Protein AF-A0A949BFZ9-F1 (afdb_monomer)

pLDDT: mean 78.73, std 25.92, range [28.39, 98.88]

Mean predicted aligned error: 14.18 Å

Sequence (313 aa):
MKNWLLVFIFFSVCIFFIRVAIAEEEGEYFITTSNYANRQLHYYYYIPNSVNSSIANKYDILAMVPGLSGSGRSFVDDQVRQFAQEHQLVIIAPSFIFDSENFEGKKSYQYPSVWSGQAFLNILRDFEQKSGLQLDRMYLCGHSAGAQFVLRFALWKPEKCIACAAHASGGRVRLESYNKVKFFITIGNQDIESRKKIAQTFFSEAEAKNIKVVYKEYNTGHGLLPEQLTDSLDFFSEYMASGNNNNNDISVRPLPIPRGEHVIVHLKNGRQTRAILKEITEKRIVLSVPLGNTWGTLSFSRDKVKSIEKVGQ

Solvent-accessible surface area (backbone atoms only — not comparable to full-atom values): 18197 Å² total; per-residue (Å²): 132,89,80,91,84,81,86,79,74,82,77,76,77,76,77,74,77,74,75,74,74,60,66,65,46,71,53,73,52,66,47,81,46,90,49,84,67,29,38,68,35,37,30,23,41,37,40,30,50,65,52,60,83,91,48,102,57,67,31,39,31,40,34,40,29,30,34,77,54,28,52,12,58,79,66,55,49,70,68,56,52,50,50,24,37,77,67,42,23,36,37,45,11,47,30,56,43,68,33,72,90,36,41,91,77,57,60,20,53,49,32,18,90,72,49,43,40,58,49,50,55,47,49,54,52,52,47,28,71,73,71,69,48,46,74,64,39,27,37,32,39,15,31,24,41,15,9,26,20,46,55,45,36,42,71,74,42,39,91,45,32,56,33,38,31,29,33,43,36,69,54,82,69,83,73,89,65,75,52,91,38,34,37,39,40,36,35,25,74,65,31,60,69,70,41,48,51,35,54,52,50,41,52,54,50,31,55,79,49,75,27,56,66,49,79,51,75,41,99,35,38,81,68,86,51,71,65,62,53,49,53,44,52,55,59,48,55,70,57,60,74,77,73,66,93,74,80,97,71,90,77,87,73,87,74,87,75,70,92,86,74,86,75,83,82,87,86,82,66,84,75,61,52,60,63,53,49,50,53,36,56,75,67,69,59,81,40,69,44,81,56,83,98,43,55,27,49,48,61,73,52,100,86,51,85,77,60,77,52,78,60,76,135

Structure (mmCIF, N/CA/C/O backbone):
data_AF-A0A949BFZ9-F1
#
_entry.id   AF-A0A949BFZ9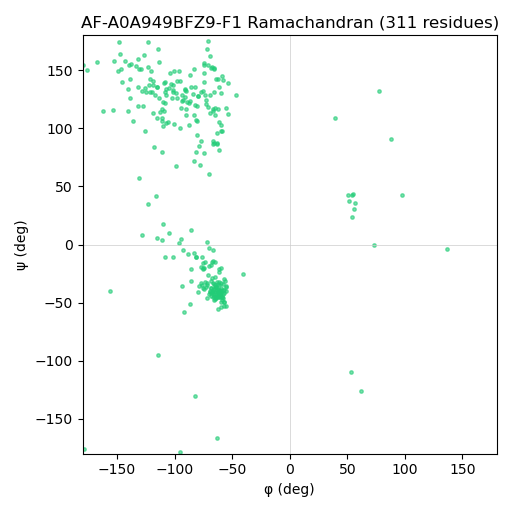-F1
#
loop_
_atom_site.group_PDB
_atom_site.id
_atom_site.type_symbol
_atom_site.label_atom_id
_atom_site.label_alt_id
_atom_site.label_comp_id
_atom_site.label_asym_id
_atom_site.label_entity_id
_atom_site.label_seq_id
_atom_site.pdbx_PDB_ins_code
_atom_site.Cartn_x
_atom_site.Cartn_y
_atom_site.Cartn_z
_atom_site.occupancy
_atom_site.B_iso_or_equiv
_atom_site.auth_seq_id
_atom_site.auth_comp_id
_atom_site.au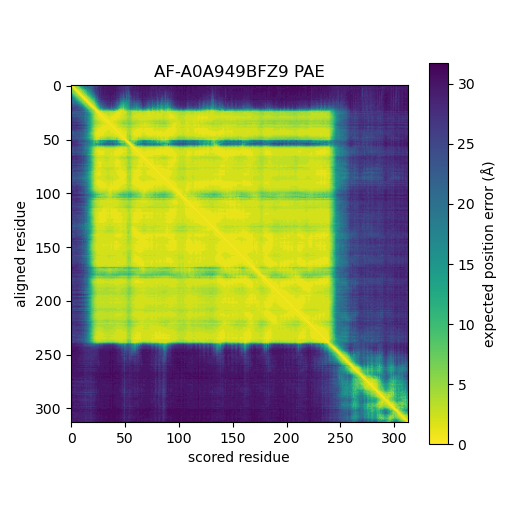th_asym_id
_atom_site.auth_atom_id
_atom_site.pdbx_PDB_model_num
ATOM 1 N N . MET A 1 1 ? -49.511 -1.634 64.292 1.00 41.34 1 MET A N 1
ATOM 2 C CA . MET A 1 1 ? -49.025 -2.841 63.587 1.00 41.34 1 MET A CA 1
ATOM 3 C C . MET A 1 1 ? -49.443 -2.756 62.125 1.00 41.34 1 MET A C 1
ATOM 5 O O . MET A 1 1 ? -50.634 -2.646 61.896 1.00 41.34 1 MET A O 1
ATOM 9 N N . LYS A 1 2 ? -48.459 -2.74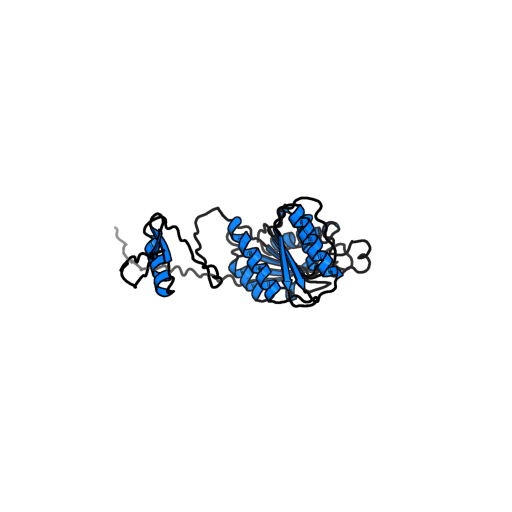8 61.207 1.00 45.69 2 LYS A N 1
ATOM 10 C CA . LYS A 1 2 ? -48.459 -3.342 59.848 1.00 45.69 2 LYS A CA 1
ATOM 11 C C . LYS A 1 2 ? -49.779 -3.222 59.045 1.00 45.69 2 LYS A C 1
ATOM 13 O O . LYS A 1 2 ? -50.737 -3.910 59.345 1.00 45.69 2 LYS A O 1
ATOM 18 N N . ASN A 1 3 ? -49.886 -2.411 57.993 1.00 46.31 3 ASN A N 1
ATOM 19 C CA . ASN A 1 3 ? -49.195 -2.653 56.726 1.00 46.31 3 ASN A CA 1
ATOM 20 C C . ASN A 1 3 ? -49.134 -1.385 55.861 1.00 46.31 3 ASN A C 1
ATOM 22 O O . ASN A 1 3 ? -50.143 -0.903 55.356 1.00 46.31 3 ASN A O 1
ATOM 26 N N . TRP A 1 4 ? -47.912 -0.907 55.653 1.00 46.06 4 TRP A N 1
ATOM 27 C CA . TRP A 1 4 ? -47.509 -0.222 54.434 1.00 46.06 4 TRP A CA 1
ATOM 28 C C . TRP A 1 4 ? -47.390 -1.270 53.329 1.00 46.06 4 TRP A C 1
ATOM 30 O O . TRP A 1 4 ? -46.621 -2.207 53.518 1.00 46.06 4 TRP A O 1
ATOM 40 N N . LEU A 1 5 ? -48.087 -1.117 52.203 1.00 43.75 5 LEU A N 1
ATOM 41 C CA . LEU A 1 5 ? -47.593 -1.523 50.881 1.00 43.75 5 LEU A CA 1
ATOM 42 C C . LEU A 1 5 ? -48.601 -1.128 49.794 1.00 43.75 5 LEU A C 1
ATOM 44 O O . LEU A 1 5 ? -49.800 -1.177 50.033 1.00 43.75 5 LEU A O 1
ATOM 48 N N . LEU A 1 6 ? -48.082 -0.863 48.592 1.00 41.09 6 LEU A N 1
ATOM 49 C CA . LEU A 1 6 ? -48.789 -0.647 47.316 1.00 41.09 6 LEU A CA 1
ATOM 50 C C . LEU A 1 6 ? -49.023 0.815 46.907 1.00 41.09 6 LEU A C 1
ATOM 52 O O . LEU A 1 6 ? -50.031 1.165 46.306 1.00 41.09 6 LEU A O 1
ATOM 56 N N . VAL A 1 7 ? -47.994 1.643 47.093 1.00 42.78 7 VAL A N 1
ATOM 57 C CA . VAL A 1 7 ? -47.643 2.665 46.096 1.00 42.78 7 VAL A CA 1
ATOM 58 C C . VAL A 1 7 ? -46.876 1.943 44.978 1.00 42.78 7 VAL A C 1
ATOM 60 O O . VAL A 1 7 ? -45.654 1.844 45.016 1.00 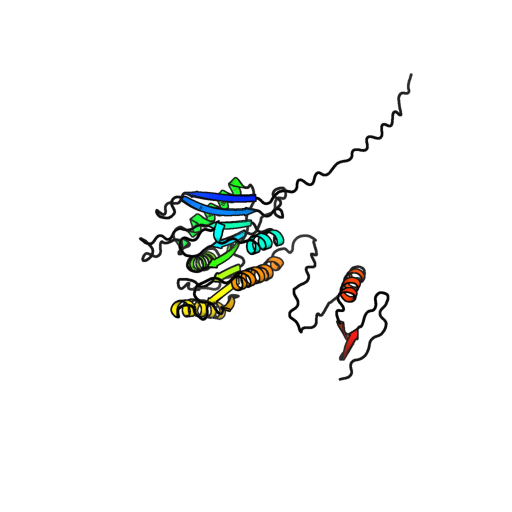42.78 7 VAL A O 1
ATOM 63 N N . PHE A 1 8 ? -47.588 1.353 44.012 1.00 41.62 8 PHE A N 1
ATOM 64 C CA . PHE A 1 8 ? -46.975 0.889 42.759 1.00 41.62 8 PHE A CA 1
ATOM 65 C C . PHE A 1 8 ? -46.837 2.094 41.827 1.00 41.62 8 PHE A C 1
ATOM 67 O O . PHE A 1 8 ? -47.645 2.323 40.931 1.00 41.62 8 PHE A O 1
ATOM 74 N N . ILE A 1 9 ? -45.801 2.898 42.071 1.00 46.91 9 ILE A N 1
ATOM 75 C CA . ILE A 1 9 ? -45.273 3.795 41.047 1.00 46.91 9 ILE A CA 1
ATOM 76 C C . ILE A 1 9 ? -44.718 2.887 39.951 1.00 46.91 9 ILE A C 1
ATOM 78 O O . ILE A 1 9 ? -43.737 2.172 40.154 1.00 46.91 9 ILE A O 1
ATOM 82 N N . PHE A 1 10 ? -45.381 2.902 38.799 1.00 42.41 10 PHE A N 1
ATOM 83 C CA . PHE A 1 10 ? -44.876 2.385 37.534 1.00 42.41 10 PHE A CA 1
ATOM 84 C C . PHE A 1 10 ? -43.609 3.176 37.164 1.00 42.41 10 PHE A C 1
ATOM 86 O O . PHE A 1 10 ? -43.643 4.125 36.385 1.00 42.41 10 PHE A O 1
ATOM 93 N N . PHE A 1 11 ? -42.467 2.811 37.749 1.00 41.91 11 PHE A N 1
ATOM 94 C CA . PHE A 1 11 ? -41.159 3.207 37.240 1.00 41.91 11 PHE A CA 1
ATOM 95 C C . PHE A 1 11 ? -40.906 2.365 35.988 1.00 41.91 11 PHE A C 1
ATOM 97 O O . PHE A 1 11 ? -40.230 1.339 36.012 1.00 41.91 11 PHE A O 1
ATOM 104 N N . SER A 1 12 ? -41.525 2.776 34.881 1.00 44.59 12 SER A N 1
ATOM 105 C CA . SER A 1 12 ? -41.113 2.340 33.554 1.00 44.59 12 SER A CA 1
ATOM 106 C C . SER A 1 12 ? -39.734 2.943 33.322 1.00 44.59 12 SER A C 1
ATOM 108 O O . SER A 1 12 ? -39.603 4.076 32.863 1.00 44.59 12 SER A O 1
ATOM 110 N N . VAL A 1 13 ? -38.696 2.212 33.727 1.00 43.72 13 VAL A N 1
ATOM 111 C CA . VAL A 1 13 ? -37.315 2.515 33.366 1.00 43.72 13 VAL A CA 1
ATOM 112 C C . VAL A 1 13 ? -37.219 2.298 31.859 1.00 43.72 13 VAL A C 1
ATOM 114 O O . VAL A 1 13 ? -36.898 1.214 31.378 1.00 43.72 13 VAL A O 1
ATOM 117 N N . CYS A 1 14 ? -37.554 3.337 31.099 1.00 41.31 14 CYS A N 1
ATOM 118 C CA . CYS A 1 14 ? -37.147 3.472 29.714 1.00 41.31 14 CYS A CA 1
ATOM 119 C C . CYS A 1 14 ? -35.621 3.570 29.723 1.00 41.31 14 CYS A C 1
ATOM 121 O O . CYS A 1 14 ? -35.061 4.663 29.791 1.00 41.31 14 CYS A O 1
ATOM 123 N N . ILE A 1 15 ? -34.941 2.421 29.699 1.00 52.53 15 ILE A N 1
ATOM 124 C CA . ILE A 1 15 ? -33.532 2.349 29.326 1.00 52.53 15 ILE A CA 1
ATOM 125 C C . ILE A 1 15 ? -33.496 2.744 27.851 1.00 52.53 15 ILE A C 1
ATOM 127 O O . ILE A 1 15 ? -33.613 1.911 26.953 1.00 52.53 15 ILE A O 1
ATOM 131 N N . PHE A 1 16 ? -33.404 4.048 27.599 1.00 43.56 16 PHE A N 1
ATOM 132 C CA . PHE A 1 16 ? -32.909 4.558 26.337 1.00 43.56 16 PHE A CA 1
ATOM 133 C C . PHE A 1 16 ? -31.496 3.996 26.200 1.00 43.56 16 PHE A C 1
ATOM 135 O O . PHE A 1 16 ? -30.548 4.515 26.786 1.00 43.56 16 PHE A O 1
ATOM 142 N N . PHE A 1 17 ? -31.350 2.904 25.450 1.00 42.66 17 PHE A N 1
ATOM 143 C CA . PHE A 1 17 ? -30.071 2.568 24.849 1.00 42.66 17 PHE A CA 1
ATOM 144 C C . PHE A 1 17 ? -29.760 3.704 23.882 1.00 42.66 17 PHE A C 1
ATOM 146 O O . PHE A 1 17 ? -30.134 3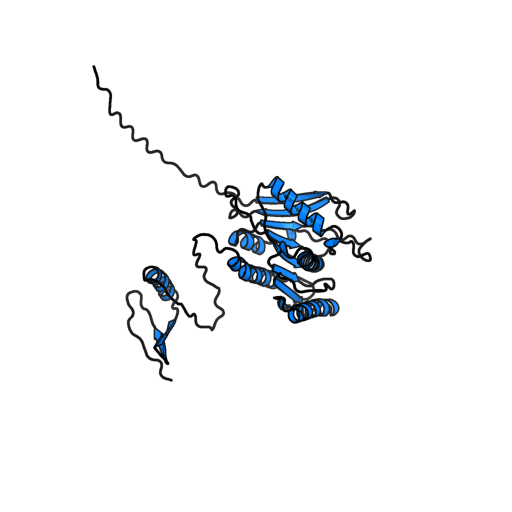.666 22.710 1.00 42.66 17 PHE A O 1
ATOM 153 N N . ILE A 1 18 ? -29.123 4.754 24.397 1.00 41.34 18 ILE A N 1
ATOM 154 C CA . ILE A 1 18 ? -28.417 5.721 23.576 1.00 41.34 18 ILE A CA 1
ATOM 155 C C . ILE A 1 18 ? -27.361 4.884 22.863 1.00 41.34 18 ILE A C 1
ATOM 157 O O . ILE A 1 18 ? -26.329 4.537 23.434 1.00 41.34 18 ILE A O 1
ATOM 161 N N . ARG A 1 19 ? -27.650 4.487 21.620 1.00 42.16 19 ARG A N 1
ATOM 162 C CA . ARG A 1 19 ? -26.595 4.114 20.692 1.00 42.16 19 ARG A CA 1
ATOM 163 C C . ARG A 1 19 ? -25.794 5.389 20.508 1.00 42.16 19 ARG A C 1
ATOM 165 O O . ARG A 1 19 ? -26.202 6.265 19.752 1.00 42.16 19 ARG A O 1
ATOM 172 N N . VAL A 1 20 ? -24.710 5.526 21.264 1.00 49.25 20 VAL A N 1
ATOM 173 C CA . VAL A 1 20 ? -23.669 6.484 20.923 1.00 49.25 20 VAL A CA 1
ATOM 174 C C . VAL A 1 20 ? -23.202 6.032 19.549 1.00 49.25 20 VAL A C 1
ATOM 176 O O . VAL A 1 20 ? -22.570 4.986 19.416 1.00 49.25 20 VAL A O 1
ATOM 179 N N . ALA A 1 21 ? -23.644 6.742 18.514 1.00 50.19 21 ALA A N 1
ATOM 180 C CA . ALA A 1 21 ? -23.055 6.604 17.202 1.00 50.19 21 ALA A CA 1
ATOM 181 C C . ALA A 1 21 ? -21.595 7.016 17.386 1.00 50.19 21 ALA A C 1
ATOM 183 O O . ALA A 1 21 ? -21.310 8.188 17.626 1.00 50.19 21 ALA A O 1
ATOM 184 N N . ILE A 1 22 ? -20.695 6.035 17.398 1.00 61.62 22 ILE A N 1
ATOM 185 C CA . ILE A 1 22 ? -19.266 6.312 17.323 1.00 61.62 22 ILE A CA 1
ATOM 186 C C . ILE A 1 22 ? -19.097 6.986 15.963 1.00 61.62 22 ILE A C 1
ATOM 188 O O . ILE A 1 22 ? -19.495 6.419 14.949 1.00 61.62 22 ILE A O 1
ATOM 192 N N . ALA A 1 23 ? -18.669 8.244 15.944 1.00 72.56 23 ALA A N 1
ATOM 193 C CA . ALA A 1 23 ? -18.380 8.922 14.689 1.00 72.56 23 ALA A CA 1
ATOM 194 C C . ALA A 1 23 ? -17.152 8.264 14.047 1.00 72.56 23 ALA A C 1
ATOM 196 O O . ALA A 1 23 ? -16.319 7.692 14.749 1.00 72.56 23 ALA A O 1
ATOM 197 N N . GLU A 1 24 ? -17.047 8.333 12.721 1.00 85.25 24 GLU A N 1
ATOM 198 C CA . GLU A 1 24 ? -15.768 8.041 12.074 1.00 85.25 24 GLU A CA 1
ATOM 199 C C . GLU A 1 24 ? -14.692 8.986 12.628 1.00 85.25 24 GLU A C 1
ATOM 201 O O . GLU A 1 24 ? -14.969 10.156 12.910 1.00 85.25 24 GLU A O 1
ATOM 206 N N . GLU A 1 25 ? -13.480 8.472 12.818 1.00 93.12 25 GLU A N 1
ATOM 207 C CA . GLU A 1 25 ? -12.345 9.258 13.292 1.00 93.12 25 GLU A CA 1
ATOM 208 C C . GLU A 1 25 ? -11.271 9.279 12.211 1.00 93.12 25 GLU A C 1
ATOM 210 O O . GLU A 1 25 ? -10.857 8.237 11.708 1.00 93.12 25 GLU A O 1
ATOM 215 N N . GLU A 1 26 ? -10.789 10.462 11.854 1.00 96.06 26 GLU A N 1
ATOM 216 C CA . GLU A 1 26 ? -9.673 10.605 10.930 1.00 96.06 26 GLU A CA 1
ATOM 217 C C . GLU A 1 26 ? -8.731 11.708 11.383 1.00 96.06 26 GLU A C 1
ATOM 219 O O . GLU A 1 26 ? -9.129 12.656 12.064 1.00 96.06 26 GLU A O 1
ATOM 224 N N . GLY A 1 27 ? -7.473 11.602 10.978 1.00 97.00 27 GLY A N 1
ATOM 225 C CA . GLY A 1 27 ? -6.484 12.598 11.337 1.00 97.00 27 GLY A CA 1
ATOM 226 C C . GLY A 1 27 ? -5.120 12.313 10.748 1.00 97.00 27 GLY A C 1
ATOM 227 O O . GLY A 1 27 ? -4.914 11.372 9.981 1.00 97.00 27 GLY A O 1
ATOM 228 N N . GLU A 1 28 ? -4.171 13.157 11.125 1.00 97.81 28 GLU A N 1
ATOM 229 C CA . GLU A 1 28 ? -2.771 12.991 10.774 1.00 97.81 28 GLU A CA 1
ATOM 230 C C . GLU A 1 28 ? -1.917 13.013 12.032 1.00 97.81 28 GLU A C 1
ATOM 232 O O . GLU A 1 28 ? -2.053 13.876 12.901 1.00 97.81 28 GLU A O 1
ATOM 237 N N . TYR A 1 29 ? -0.989 12.071 12.095 1.00 98.00 29 TYR A N 1
ATOM 238 C CA . TYR A 1 29 ? 0.061 12.028 13.095 1.00 98.00 29 TYR A CA 1
ATOM 239 C C . TYR A 1 29 ? 1.418 12.009 12.401 1.00 98.00 29 TYR A C 1
ATOM 241 O O . TYR A 1 29 ? 1.531 11.922 11.179 1.00 98.00 29 TYR A O 1
ATOM 249 N N . PHE A 1 30 ? 2.476 12.087 13.197 1.00 98.38 30 PHE A N 1
ATOM 250 C CA . PHE A 1 30 ? 3.822 11.811 12.730 1.00 98.38 30 PHE A CA 1
ATOM 251 C C . PHE A 1 30 ? 4.574 10.982 13.765 1.00 98.38 30 PHE A C 1
ATOM 253 O O . PHE A 1 30 ? 4.286 11.044 14.964 1.00 98.38 30 PHE A O 1
ATOM 260 N N . ILE A 1 31 ? 5.569 10.241 13.288 1.00 98.38 31 ILE A N 1
ATOM 261 C CA . ILE A 1 31 ? 6.620 9.666 14.126 1.00 98.38 31 ILE A CA 1
ATOM 262 C C . ILE A 1 31 ? 7.962 10.308 13.788 1.00 98.38 31 ILE A C 1
ATOM 264 O O . ILE A 1 31 ? 8.174 10.797 12.675 1.00 98.38 31 ILE A O 1
ATOM 268 N N . THR A 1 32 ? 8.896 10.254 14.731 1.00 98.12 32 THR A N 1
ATOM 269 C CA . THR A 1 32 ? 10.273 10.675 14.474 1.00 98.12 32 THR A CA 1
ATOM 270 C C . THR A 1 32 ? 11.084 9.525 13.878 1.00 98.12 32 THR A C 1
ATOM 272 O O . THR A 1 32 ? 11.029 8.400 14.380 1.00 98.12 32 THR A O 1
ATOM 275 N N . THR A 1 33 ? 11.873 9.793 12.835 1.00 97.12 33 THR A N 1
ATOM 276 C CA . THR A 1 33 ? 12.820 8.816 12.265 1.00 97.12 33 THR A CA 1
ATOM 277 C C . THR A 1 33 ? 14.235 9.387 12.170 1.00 97.12 33 THR A C 1
ATOM 279 O O . THR A 1 33 ? 14.446 10.597 12.243 1.00 97.12 33 THR A O 1
ATOM 282 N N . SER A 1 34 ? 15.226 8.509 12.008 1.00 92.62 34 SER A N 1
ATOM 283 C CA . SER A 1 34 ? 16.623 8.903 11.797 1.00 92.62 34 SER A CA 1
ATOM 284 C C . SER A 1 34 ? 16.943 9.279 10.345 1.00 92.62 34 SER A C 1
ATOM 286 O O . SER A 1 34 ? 18.023 9.810 10.085 1.00 92.62 34 SER A O 1
ATOM 288 N N . ASN A 1 35 ? 16.043 9.018 9.390 1.00 94.00 35 ASN A N 1
ATOM 289 C CA . ASN A 1 35 ? 16.255 9.399 7.996 1.00 94.00 35 ASN A CA 1
ATOM 290 C C . ASN A 1 35 ? 16.075 10.917 7.845 1.00 94.00 35 ASN A C 1
ATOM 292 O O . ASN A 1 35 ? 15.065 11.468 8.276 1.00 94.00 35 ASN A O 1
ATOM 296 N N . TYR A 1 36 ? 17.044 11.602 7.233 1.00 93.06 36 TYR A N 1
ATOM 297 C CA . TYR A 1 36 ? 17.054 13.067 7.197 1.00 93.06 36 TYR A CA 1
ATOM 298 C C . TYR A 1 36 ? 15.858 13.661 6.433 1.00 93.06 36 TYR A C 1
ATOM 300 O O . TYR A 1 36 ? 15.319 14.676 6.867 1.00 93.06 36 TYR A O 1
ATOM 308 N N . ALA A 1 37 ? 15.420 13.012 5.348 1.00 94.44 37 ALA A N 1
ATOM 309 C CA . ALA A 1 37 ? 14.276 13.451 4.553 1.00 94.44 37 ALA A CA 1
ATOM 310 C C . ALA A 1 37 ? 12.937 13.160 5.253 1.00 94.44 37 ALA A C 1
ATOM 312 O O . ALA A 1 37 ? 11.934 13.798 4.960 1.00 94.44 37 ALA A O 1
ATOM 313 N N . ASN A 1 38 ? 12.924 12.216 6.201 1.00 96.94 38 ASN A N 1
ATOM 314 C CA . ASN A 1 38 ? 11.730 11.742 6.901 1.00 96.94 38 ASN A CA 1
ATOM 315 C C . ASN A 1 38 ? 11.864 11.891 8.424 1.00 96.94 38 ASN A C 1
ATOM 317 O O . ASN A 1 38 ? 11.378 11.043 9.178 1.00 96.94 38 ASN A O 1
ATOM 321 N N . ARG A 1 39 ? 12.545 12.943 8.905 1.00 97.00 39 ARG A N 1
ATOM 322 C CA . ARG A 1 39 ? 12.735 13.168 10.352 1.00 97.00 39 ARG A CA 1
ATOM 323 C C . ARG A 1 39 ? 11.410 13.215 11.091 1.00 97.00 39 ARG A C 1
ATOM 325 O O . ARG A 1 39 ? 11.317 12.645 12.168 1.00 97.00 39 ARG A O 1
ATOM 332 N N . GLN A 1 40 ? 10.412 13.850 10.486 1.00 97.94 40 GLN A N 1
ATOM 333 C CA . GLN A 1 40 ? 9.009 13.719 10.849 1.00 97.94 40 GLN A CA 1
ATOM 334 C C . GLN A 1 40 ? 8.324 12.963 9.717 1.00 97.94 40 GLN A C 1
ATOM 336 O O . GLN A 1 40 ? 8.077 13.514 8.647 1.00 97.94 40 GLN A O 1
ATOM 341 N N . LEU A 1 41 ? 8.079 11.673 9.927 1.00 98.44 41 LEU A N 1
ATOM 342 C CA . LEU A 1 41 ? 7.328 10.865 8.980 1.00 98.44 41 LEU A CA 1
ATOM 343 C C . LEU A 1 41 ? 5.846 10.987 9.319 1.00 98.44 41 LEU A C 1
ATOM 345 O O . LEU A 1 41 ? 5.376 10.377 10.282 1.00 98.44 41 LEU A O 1
ATOM 349 N N . HIS A 1 42 ? 5.141 11.792 8.530 1.00 98.56 42 HIS A N 1
ATOM 350 C CA . HIS A 1 42 ? 3.702 11.985 8.647 1.00 98.56 42 HIS A CA 1
ATOM 351 C C . HIS A 1 42 ? 2.935 10.773 8.117 1.00 98.56 42 HIS A C 1
ATOM 353 O O . HIS A 1 42 ? 3.363 10.113 7.165 1.00 98.56 42 HIS A O 1
ATOM 359 N N . TYR A 1 43 ? 1.783 10.501 8.716 1.00 98.81 43 TYR A N 1
ATOM 360 C CA . TYR A 1 43 ? 0.837 9.510 8.233 1.00 98.81 43 TYR A CA 1
ATOM 361 C C . TYR A 1 43 ? -0.596 9.949 8.514 1.00 98.81 43 TYR A C 1
ATOM 363 O O . TYR A 1 43 ? -0.901 10.482 9.581 1.00 98.81 43 TYR A O 1
ATOM 371 N N . TYR A 1 44 ? -1.464 9.695 7.542 1.00 98.81 44 TYR A N 1
ATOM 372 C CA . TYR A 1 44 ? -2.905 9.813 7.696 1.00 98.81 44 TYR A CA 1
ATOM 373 C C . TYR A 1 44 ? -3.480 8.507 8.239 1.00 98.81 44 TYR A C 1
ATOM 375 O O . TYR A 1 44 ? -2.996 7.419 7.903 1.00 98.81 44 TYR A O 1
ATOM 383 N N . TYR A 1 45 ? -4.519 8.623 9.058 1.00 98.75 45 TYR A N 1
ATOM 384 C CA . TYR A 1 45 ? -5.304 7.497 9.532 1.00 98.75 45 TYR A CA 1
ATOM 385 C C . TYR A 1 45 ? -6.802 7.744 9.348 1.00 98.75 45 TYR A C 1
ATOM 387 O O . TYR A 1 45 ? -7.269 8.882 9.411 1.00 98.75 45 TYR A O 1
ATOM 395 N N . TYR A 1 46 ? -7.547 6.655 9.168 1.00 98.31 46 TYR A N 1
ATOM 396 C CA . TYR A 1 46 ? -9.009 6.643 9.180 1.00 98.31 46 TYR A CA 1
ATOM 397 C C . TYR A 1 46 ? -9.502 5.412 9.943 1.00 98.31 46 TYR A C 1
ATOM 399 O O . TYR A 1 46 ? -9.110 4.280 9.641 1.00 98.31 46 TYR A O 1
ATOM 407 N N . ILE A 1 47 ? -10.354 5.654 10.933 1.00 96.56 47 ILE A N 1
ATOM 408 C CA . ILE A 1 47 ? -11.050 4.663 11.743 1.00 96.56 47 ILE A CA 1
ATOM 409 C C . ILE A 1 47 ? -12.530 4.748 11.359 1.00 96.56 47 ILE A C 1
ATOM 411 O O . ILE A 1 47 ? -13.204 5.715 11.732 1.00 96.56 47 ILE A O 1
ATOM 415 N N . PRO A 1 48 ? -13.059 3.767 10.613 1.00 94.38 48 PRO A N 1
ATOM 416 C CA . PRO A 1 48 ? -14.472 3.763 10.267 1.00 94.38 48 PRO A CA 1
ATOM 417 C C . PRO A 1 48 ? -15.328 3.581 11.521 1.00 94.38 48 PRO A C 1
ATOM 419 O O . PRO A 1 48 ? -14.941 2.875 12.452 1.00 94.38 48 PRO A O 1
ATOM 422 N N . ASN A 1 49 ? -16.546 4.121 11.529 1.00 90.88 49 ASN A N 1
ATOM 423 C CA . ASN A 1 49 ? -17.463 3.923 12.661 1.00 90.88 49 ASN A CA 1
ATOM 424 C C . ASN A 1 49 ? -17.909 2.458 12.843 1.00 90.88 49 ASN A C 1
ATOM 426 O O . ASN A 1 49 ? -18.447 2.087 13.887 1.00 90.88 49 ASN A O 1
ATOM 430 N N . SER A 1 50 ? -17.684 1.616 11.830 1.00 86.69 50 SER A N 1
ATOM 431 C CA . SER A 1 50 ? -17.879 0.170 11.915 1.00 86.69 50 SER A CA 1
ATOM 432 C C . SER A 1 50 ? -16.838 -0.527 12.801 1.00 86.69 50 SER A C 1
ATOM 434 O O . SER A 1 50 ? -17.063 -1.667 13.202 1.00 86.69 50 SER A O 1
ATOM 436 N N . VAL A 1 51 ? -15.701 0.119 13.087 1.00 86.00 51 VAL A N 1
ATOM 437 C CA . VAL A 1 51 ? -14.675 -0.368 14.019 1.00 86.00 51 VAL A CA 1
ATOM 438 C C . VAL A 1 51 ? -15.100 -0.015 15.440 1.00 86.00 51 VAL A C 1
ATOM 440 O O . VAL A 1 51 ? -15.283 1.146 15.793 1.00 86.00 51 VAL A O 1
ATOM 443 N N . ASN A 1 52 ? -15.266 -1.038 16.276 1.00 77.06 52 ASN A N 1
ATOM 444 C CA . ASN A 1 52 ? -15.735 -0.876 17.644 1.00 77.06 52 ASN A CA 1
ATOM 445 C C . ASN A 1 52 ? -14.598 -1.109 18.649 1.00 77.06 52 ASN A C 1
ATOM 447 O O . ASN A 1 52 ? -14.235 -2.248 18.947 1.00 77.06 52 ASN A O 1
ATOM 451 N N . SER A 1 53 ? -14.071 -0.030 19.223 1.00 66.25 53 SER A N 1
ATOM 452 C CA . SER A 1 53 ? -12.999 -0.075 20.228 1.00 66.25 53 SER A CA 1
ATOM 453 C C . SER A 1 53 ? -13.407 -0.714 21.565 1.00 66.25 53 SER A C 1
ATOM 455 O O . SER A 1 53 ? -12.541 -1.060 22.363 1.00 66.25 53 SER A O 1
ATOM 457 N N . SER A 1 54 ? -14.707 -0.910 21.824 1.00 60.25 54 SER A N 1
ATOM 458 C CA . SER A 1 54 ? -15.201 -1.532 23.066 1.00 60.25 54 SER A CA 1
ATOM 459 C C . SER A 1 54 ? -15.144 -3.063 23.069 1.00 60.25 54 SER A C 1
ATOM 461 O O . SER A 1 54 ? -15.336 -3.687 24.113 1.00 60.25 54 SER A O 1
ATOM 463 N N . ILE A 1 55 ? -14.872 -3.680 21.916 1.00 63.22 55 ILE A N 1
ATOM 464 C CA . ILE A 1 55 ? -14.696 -5.127 21.787 1.00 63.22 55 ILE A CA 1
ATOM 465 C C . ILE A 1 55 ? -13.200 -5.397 21.634 1.00 63.22 55 ILE A C 1
ATOM 467 O O . ILE A 1 55 ? -12.531 -4.727 20.851 1.00 63.22 55 ILE A O 1
ATOM 471 N N . ALA A 1 56 ? -12.678 -6.390 22.361 1.00 62.38 56 ALA A N 1
ATOM 472 C CA . ALA A 1 56 ? -11.292 -6.851 22.265 1.00 62.38 56 ALA A CA 1
ATOM 473 C C . ALA A 1 56 ? -11.026 -7.587 20.934 1.00 62.38 56 ALA A C 1
ATOM 475 O O . ALA A 1 56 ? -10.689 -8.770 20.910 1.00 62.38 56 ALA A O 1
ATOM 476 N N . ASN A 1 57 ? -11.215 -6.881 19.824 1.00 81.12 57 ASN A N 1
ATOM 477 C CA . ASN A 1 57 ? -10.952 -7.339 18.472 1.00 81.12 57 ASN A CA 1
ATOM 478 C C . ASN A 1 57 ? -9.624 -6.764 17.992 1.00 81.12 57 ASN A C 1
ATOM 480 O O . ASN A 1 57 ? -9.234 -5.655 18.361 1.00 81.12 57 ASN A O 1
ATOM 484 N N . LYS A 1 58 ? -8.948 -7.525 17.134 1.00 90.56 58 LYS A N 1
ATOM 485 C CA . LYS A 1 58 ? -7.884 -6.978 16.303 1.00 90.56 58 LYS A CA 1
ATOM 486 C C . LYS A 1 58 ? -8.464 -6.601 14.952 1.00 90.56 58 LYS A C 1
ATOM 488 O O . LYS A 1 58 ? -9.289 -7.341 14.419 1.00 90.56 58 LYS A O 1
ATOM 493 N N . TYR A 1 59 ? -8.016 -5.478 14.418 1.00 94.12 59 TYR A N 1
ATOM 494 C CA . TYR A 1 59 ? -8.471 -4.955 13.142 1.00 94.12 59 TYR A CA 1
ATOM 495 C C . TYR A 1 59 ? -7.385 -5.118 12.087 1.00 94.12 59 TYR A C 1
ATOM 497 O O . TYR A 1 59 ? -6.213 -4.810 12.322 1.00 94.12 59 TYR A O 1
ATOM 505 N N . ASP A 1 60 ? -7.781 -5.608 10.917 1.00 96.56 60 ASP A N 1
ATOM 506 C CA . ASP A 1 60 ? -6.909 -5.584 9.753 1.00 96.56 60 ASP A CA 1
ATOM 507 C C . ASP A 1 60 ? -6.762 -4.148 9.237 1.00 96.56 60 ASP A C 1
ATOM 509 O O . ASP A 1 60 ? -7.611 -3.274 9.434 1.00 96.56 60 ASP A O 1
ATOM 513 N N . ILE A 1 61 ? -5.641 -3.908 8.571 1.00 98.50 61 ILE A N 1
ATOM 514 C CA . ILE A 1 61 ? -5.237 -2.595 8.089 1.00 98.50 61 ILE A CA 1
ATOM 515 C C . ILE A 1 61 ? -5.346 -2.565 6.568 1.00 98.50 61 ILE A C 1
ATOM 517 O O . ILE A 1 61 ? -4.892 -3.490 5.888 1.00 98.50 61 ILE A O 1
ATOM 521 N N . LEU A 1 62 ? -5.836 -1.456 6.027 1.00 98.81 62 LEU A N 1
ATOM 522 C CA . LEU A 1 62 ? -5.631 -1.080 4.635 1.00 98.81 62 LEU A CA 1
ATOM 523 C C . LEU A 1 62 ? -4.510 -0.035 4.558 1.00 98.81 62 LEU A C 1
ATOM 525 O O . LEU A 1 62 ? -4.689 1.130 4.911 1.00 98.81 62 LEU A O 1
ATOM 529 N N . ALA A 1 63 ? -3.322 -0.463 4.135 1.00 98.88 63 ALA A N 1
ATOM 530 C CA . ALA A 1 63 ? -2.160 0.404 4.020 1.00 98.88 63 ALA A CA 1
ATOM 531 C C . ALA A 1 63 ? -2.090 1.030 2.625 1.00 98.88 63 ALA A C 1
ATOM 533 O O . ALA A 1 63 ? -1.892 0.319 1.639 1.00 98.88 63 ALA A O 1
ATOM 534 N N . MET A 1 64 ? -2.201 2.354 2.550 1.00 98.81 64 MET A N 1
ATOM 535 C CA . MET A 1 64 ? -2.270 3.098 1.288 1.00 98.81 64 MET A CA 1
ATOM 536 C C . MET A 1 64 ? -0.991 3.919 1.098 1.00 98.81 64 MET A C 1
ATOM 538 O O . MET A 1 64 ? -0.762 4.888 1.817 1.00 98.81 64 MET A O 1
ATOM 542 N N . VAL A 1 65 ? -0.130 3.530 0.153 1.00 98.75 65 VAL A N 1
ATOM 543 C CA . VAL A 1 65 ? 1.201 4.137 -0.022 1.00 98.75 65 VAL A CA 1
ATOM 544 C C . VAL A 1 65 ? 1.305 4.854 -1.373 1.00 98.75 65 VAL A C 1
ATOM 546 O O . VAL A 1 65 ? 1.390 4.194 -2.416 1.00 98.75 65 VAL A O 1
ATOM 549 N N . PRO A 1 66 ? 1.338 6.197 -1.388 1.00 98.31 66 PRO A N 1
ATOM 550 C CA . PRO A 1 66 ? 1.373 6.960 -2.627 1.00 98.31 66 PRO A CA 1
ATOM 551 C C . PRO A 1 66 ? 2.714 6.844 -3.364 1.00 98.31 66 PRO A C 1
ATOM 553 O O . PRO A 1 66 ? 3.693 6.259 -2.888 1.00 98.31 66 PRO A O 1
ATOM 556 N N . GLY A 1 67 ? 2.755 7.450 -4.552 1.00 96.75 67 GLY A N 1
ATOM 557 C CA . GLY A 1 67 ? 3.973 7.654 -5.328 1.00 96.75 67 GLY A CA 1
ATOM 558 C C . GLY A 1 67 ? 5.009 8.554 -4.642 1.00 96.75 67 GLY A C 1
ATOM 559 O O . GLY A 1 67 ? 4.963 8.825 -3.445 1.00 96.75 67 GLY A O 1
ATOM 560 N N . LEU A 1 68 ? 5.990 8.993 -5.428 1.00 95.56 68 LEU A N 1
ATOM 561 C CA . LEU A 1 68 ? 7.161 9.724 -4.945 1.00 95.56 68 LEU A CA 1
ATOM 562 C C . LEU A 1 68 ? 6.766 10.978 -4.148 1.00 95.56 68 LEU A C 1
ATOM 564 O O . LEU A 1 68 ? 6.154 11.879 -4.715 1.00 95.56 68 LEU A O 1
ATOM 568 N N . SER A 1 69 ? 7.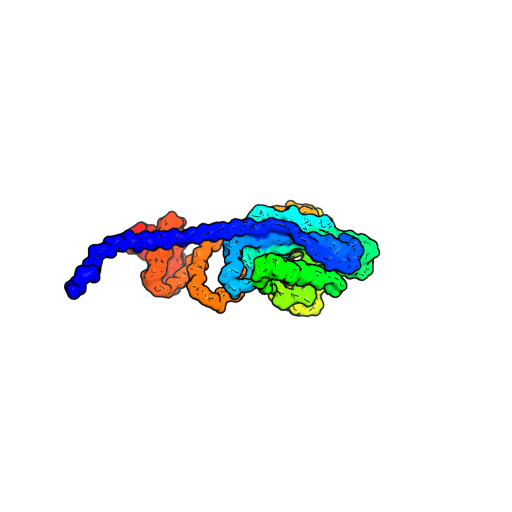127 11.039 -2.861 1.00 97.12 69 SER A N 1
ATOM 569 C CA . SER A 1 69 ? 6.808 12.172 -1.972 1.00 97.12 69 SER A CA 1
ATOM 570 C C . SER A 1 69 ? 5.317 12.534 -1.905 1.00 97.12 69 SER A C 1
ATOM 572 O O . SER A 1 69 ? 4.969 13.677 -1.615 1.00 97.12 69 SER A O 1
ATOM 574 N N . GLY A 1 70 ? 4.427 11.585 -2.213 1.00 97.06 70 GLY A N 1
ATOM 575 C CA . GLY A 1 70 ? 2.990 11.823 -2.199 1.00 97.06 70 GLY A CA 1
ATOM 576 C C . GLY A 1 70 ? 2.419 11.899 -0.782 1.00 97.06 70 GLY A C 1
ATOM 577 O O . GLY A 1 70 ? 2.955 11.312 0.158 1.00 97.06 70 GLY A O 1
ATOM 578 N N . SER A 1 71 ? 1.295 12.601 -0.645 1.00 98.06 71 SER A N 1
ATOM 579 C CA . SER A 1 71 ? 0.539 12.671 0.607 1.00 98.06 71 SER A CA 1
ATOM 580 C C . SER A 1 71 ? -0.311 11.418 0.795 1.00 98.06 71 SER A C 1
ATOM 582 O O . SER A 1 71 ? -1.107 11.070 -0.079 1.00 98.06 71 SER A O 1
ATOM 584 N N . GLY A 1 72 ? -0.182 10.771 1.954 1.00 97.88 72 GLY A N 1
ATOM 585 C CA . GLY A 1 72 ? -1.053 9.674 2.358 1.00 97.88 72 GLY A CA 1
ATOM 586 C C . GLY A 1 72 ? -2.519 10.103 2.443 1.00 97.88 72 GLY A C 1
ATOM 587 O O . GLY A 1 72 ? -3.379 9.401 1.922 1.00 97.88 72 GLY A O 1
ATOM 588 N N . ARG A 1 73 ? -2.810 11.295 2.995 1.00 97.88 73 ARG A N 1
ATOM 589 C CA . ARG A 1 73 ? -4.180 11.839 3.086 1.00 97.88 73 ARG A CA 1
ATOM 590 C C . ARG A 1 73 ? -4.836 11.965 1.718 1.00 97.88 73 ARG A C 1
ATOM 592 O O . ARG A 1 73 ? -5.992 11.590 1.567 1.00 97.88 73 ARG A O 1
ATOM 599 N N . SER A 1 74 ? -4.106 12.501 0.739 1.00 96.88 74 SER A N 1
ATOM 600 C CA . SER A 1 74 ? -4.623 12.728 -0.617 1.00 96.88 74 SER A CA 1
ATOM 601 C C . SER A 1 74 ? -4.732 11.448 -1.446 1.00 96.88 74 SER A C 1
ATOM 603 O O . SER A 1 74 ? -5.386 11.458 -2.482 1.00 96.88 74 SER A O 1
ATOM 605 N N . PHE A 1 75 ? -4.080 10.362 -1.020 1.00 97.69 75 PHE A N 1
ATOM 606 C CA . PHE A 1 75 ? -4.137 9.060 -1.688 1.00 97.69 75 PHE A CA 1
ATOM 607 C C . PHE A 1 75 ? -5.297 8.181 -1.198 1.00 97.69 75 PHE A C 1
ATOM 609 O O . PHE A 1 75 ? -5.551 7.124 -1.770 1.00 97.69 75 PHE A O 1
ATOM 616 N N . VAL A 1 76 ? -5.996 8.613 -0.146 1.00 98.19 76 VAL A N 1
ATOM 617 C CA . VAL A 1 76 ? -7.189 7.954 0.387 1.00 98.19 76 VAL A CA 1
ATOM 618 C C . VAL A 1 76 ? -8.418 8.772 0.003 1.00 98.19 76 VAL A C 1
ATOM 620 O O . VAL A 1 76 ? -8.664 9.836 0.573 1.00 98.19 76 VAL A O 1
ATOM 623 N N . ASP A 1 77 ? -9.181 8.270 -0.964 1.00 95.62 77 ASP A N 1
ATOM 624 C CA . ASP A 1 77 ? -10.428 8.881 -1.423 1.00 95.62 77 ASP A CA 1
ATOM 625 C C . ASP A 1 77 ? -11.669 8.275 -0.739 1.00 95.62 77 ASP A C 1
ATOM 627 O O . ASP A 1 77 ? -11.582 7.405 0.135 1.00 95.62 77 ASP A O 1
ATOM 631 N N . ASP A 1 78 ? -12.848 8.759 -1.129 1.00 96.62 78 ASP A N 1
ATOM 632 C CA . ASP A 1 78 ? -14.133 8.305 -0.589 1.00 96.62 78 ASP A CA 1
ATOM 633 C C . ASP A 1 78 ? -14.394 6.824 -0.852 1.00 96.62 78 ASP A C 1
ATOM 635 O O . ASP A 1 78 ? -14.961 6.148 0.004 1.00 96.62 78 ASP A O 1
ATOM 639 N N . GLN A 1 79 ? -13.943 6.302 -1.994 1.00 96.62 79 GLN A N 1
ATOM 640 C CA . GLN A 1 79 ? -14.105 4.894 -2.333 1.00 96.62 79 GLN A CA 1
ATOM 641 C C . GLN A 1 79 ? -13.300 4.012 -1.373 1.00 96.62 79 GLN A C 1
ATOM 643 O O . GLN A 1 79 ? -13.816 3.019 -0.860 1.00 96.62 79 GLN A O 1
ATOM 648 N N . VAL A 1 80 ? -12.055 4.392 -1.080 1.00 98.00 80 VAL A N 1
ATOM 649 C CA . VAL A 1 80 ? -11.200 3.671 -0.127 1.00 98.00 80 VAL A CA 1
ATOM 650 C C . VAL A 1 80 ? -11.774 3.748 1.291 1.00 98.00 80 VAL A C 1
ATOM 652 O O . VAL A 1 80 ? -11.791 2.739 2.000 1.00 98.00 80 VAL A O 1
ATOM 655 N N . ARG A 1 81 ? -12.289 4.914 1.709 1.00 97.88 81 ARG A N 1
ATOM 656 C CA . ARG A 1 81 ? -12.946 5.075 3.022 1.00 97.88 81 ARG A CA 1
ATOM 657 C C . ARG A 1 81 ? -14.214 4.236 3.135 1.00 97.88 81 ARG A C 1
ATOM 659 O O . ARG A 1 81 ? -14.387 3.525 4.124 1.00 97.88 81 ARG A O 1
ATOM 666 N N . GLN A 1 82 ? -15.060 4.251 2.107 1.00 96.81 82 GLN A N 1
ATOM 667 C CA . GLN A 1 82 ? -16.266 3.430 2.057 1.00 96.81 82 GLN A CA 1
ATOM 668 C C . GLN A 1 82 ? -15.922 1.940 2.133 1.00 96.81 82 GLN A C 1
ATOM 670 O O . GLN A 1 82 ? -16.536 1.197 2.894 1.00 96.81 82 GLN A O 1
ATOM 675 N N . PHE A 1 83 ? -14.899 1.504 1.406 1.00 96.94 83 PHE A N 1
ATOM 676 C CA . PHE A 1 83 ? -14.441 0.125 1.464 1.00 96.94 83 PHE A CA 1
ATOM 677 C C . PHE A 1 83 ? -13.969 -0.275 2.870 1.00 96.94 83 PHE A C 1
ATOM 679 O O . PHE A 1 83 ? -14.356 -1.323 3.391 1.00 96.94 83 PHE A O 1
ATOM 686 N N . ALA A 1 84 ? -13.182 0.581 3.526 1.00 96.81 84 ALA A N 1
ATOM 687 C CA . ALA A 1 84 ? -12.745 0.356 4.901 1.00 96.81 84 ALA A CA 1
ATOM 688 C C . ALA A 1 84 ? -13.929 0.273 5.881 1.00 96.81 84 ALA A C 1
ATOM 690 O O . ALA A 1 84 ? -13.949 -0.600 6.748 1.00 96.81 84 ALA A O 1
ATOM 691 N N . GLN A 1 85 ? -14.944 1.116 5.696 1.00 94.69 85 GLN A N 1
ATOM 692 C CA . GLN A 1 85 ? -16.200 1.095 6.445 1.00 94.69 85 GLN A CA 1
ATOM 693 C C . GLN A 1 85 ? -16.999 -0.202 6.223 1.00 94.69 85 GLN A C 1
ATOM 695 O O . GLN A 1 85 ? -17.549 -0.776 7.163 1.00 94.69 85 GLN A O 1
ATOM 700 N N . GLU A 1 86 ? -17.057 -0.713 4.996 1.00 93.62 86 GLU A N 1
ATOM 701 C CA . GLU A 1 86 ? -17.783 -1.946 4.677 1.00 93.62 86 GLU A CA 1
ATOM 702 C C . GLU A 1 86 ? -17.110 -3.212 5.220 1.00 93.62 86 GLU A C 1
ATOM 704 O O . GLU A 1 86 ? -17.802 -4.211 5.467 1.00 93.62 86 GLU A O 1
ATOM 709 N N . HIS A 1 87 ? -15.788 -3.162 5.397 1.00 93.25 87 HIS A N 1
ATOM 710 C CA . HIS A 1 87 ? -14.938 -4.294 5.766 1.00 93.25 87 HIS A CA 1
ATOM 711 C C . HIS A 1 87 ? -14.262 -4.164 7.141 1.00 93.25 87 HIS A C 1
ATOM 713 O O . HIS A 1 87 ? -13.485 -5.040 7.511 1.00 93.25 87 HIS A O 1
ATOM 719 N N . GLN A 1 88 ? -14.587 -3.125 7.919 1.00 93.81 88 GLN A N 1
ATOM 720 C CA . GLN A 1 88 ? -14.025 -2.862 9.254 1.00 93.81 88 GLN A CA 1
ATOM 721 C C . GLN A 1 88 ? -12.488 -2.786 9.267 1.00 93.81 88 GLN A C 1
ATOM 723 O O . GLN A 1 88 ? -11.833 -3.337 10.151 1.00 93.81 88 GLN A O 1
ATOM 728 N N . LEU A 1 89 ? -11.913 -2.099 8.280 1.00 96.06 89 LEU A N 1
ATOM 729 C CA . LEU A 1 89 ? -10.467 -1.918 8.163 1.00 96.06 89 LEU A CA 1
ATOM 730 C C . LEU A 1 89 ? -10.045 -0.569 8.731 1.00 96.06 89 LEU A C 1
ATOM 732 O O . LEU A 1 89 ? -10.686 0.447 8.476 1.00 96.06 89 LEU A O 1
ATOM 736 N N . VAL A 1 90 ? -8.913 -0.540 9.425 1.00 97.88 90 VAL A N 1
ATOM 737 C CA . VAL A 1 90 ? -8.245 0.723 9.760 1.00 97.88 90 VAL A CA 1
ATOM 738 C C . VAL A 1 90 ? -7.375 1.134 8.576 1.00 97.88 90 VAL A C 1
ATOM 740 O O . VAL A 1 90 ? -6.572 0.336 8.095 1.00 97.88 90 VAL A O 1
ATOM 743 N N . ILE A 1 91 ? -7.491 2.372 8.099 1.00 98.81 91 ILE A N 1
ATOM 744 C CA . ILE A 1 91 ? -6.591 2.874 7.052 1.00 98.81 91 ILE A CA 1
ATOM 745 C C . ILE A 1 91 ? -5.379 3.519 7.710 1.00 98.81 91 ILE A C 1
ATOM 747 O O . ILE A 1 91 ? -5.530 4.366 8.587 1.00 98.81 91 ILE A O 1
ATOM 751 N N . ILE A 1 92 ? -4.184 3.164 7.236 1.00 98.88 92 ILE A N 1
ATOM 752 C CA . ILE A 1 92 ? -2.931 3.849 7.573 1.00 98.88 92 ILE A CA 1
ATOM 753 C C . ILE A 1 92 ? -2.217 4.217 6.271 1.00 98.88 92 ILE A C 1
ATOM 755 O O . ILE A 1 92 ? -1.844 3.343 5.488 1.00 98.88 92 ILE A O 1
ATOM 759 N N . ALA A 1 93 ? -1.994 5.509 6.041 1.00 98.88 93 ALA A N 1
ATOM 760 C CA . ALA A 1 93 ? -1.412 6.020 4.803 1.00 98.88 93 ALA A CA 1
ATOM 761 C C . ALA A 1 93 ? -0.180 6.902 5.087 1.00 98.88 93 ALA A C 1
ATOM 763 O O . ALA A 1 93 ? -0.331 8.079 5.425 1.00 98.88 93 ALA A O 1
ATOM 764 N N . PRO A 1 94 ? 1.052 6.363 4.993 1.00 98.75 94 PRO A N 1
ATOM 765 C CA . PRO A 1 94 ? 2.268 7.132 5.242 1.00 98.75 94 PRO A CA 1
ATOM 766 C C . PRO A 1 94 ? 2.590 8.099 4.092 1.00 98.75 94 PRO A C 1
ATOM 768 O O . PRO A 1 94 ? 2.514 7.737 2.918 1.00 98.75 94 PRO A O 1
ATOM 771 N N . SER A 1 95 ? 3.047 9.302 4.439 1.00 98.69 95 SER A N 1
ATOM 772 C CA . SER A 1 95 ? 3.514 10.339 3.508 1.00 98.69 95 SER A CA 1
ATOM 773 C C . SER A 1 95 ? 5.044 10.323 3.418 1.00 98.69 95 SER A C 1
ATOM 775 O O . SER A 1 95 ? 5.722 11.226 3.910 1.00 98.69 95 SER A O 1
ATOM 777 N N . PHE A 1 96 ? 5.612 9.254 2.855 1.00 98.38 96 PHE A N 1
ATOM 778 C CA . PHE A 1 96 ? 7.066 9.126 2.725 1.00 98.38 96 PHE A CA 1
ATOM 779 C C . PHE A 1 96 ? 7.651 10.175 1.782 1.00 98.38 96 PHE A C 1
ATOM 781 O O . PHE A 1 96 ? 7.230 10.283 0.634 1.00 98.38 96 PHE A O 1
ATOM 788 N N . ILE A 1 97 ? 8.707 10.851 2.224 1.00 97.75 97 ILE A N 1
ATOM 789 C CA . ILE A 1 97 ? 9.480 11.791 1.418 1.00 97.75 97 ILE A CA 1
ATOM 790 C C . ILE A 1 97 ? 10.633 11.063 0.732 1.00 97.75 97 ILE A C 1
ATOM 792 O O . ILE A 1 97 ? 11.360 10.270 1.342 1.00 97.75 97 ILE A O 1
ATOM 796 N N . PHE A 1 98 ? 10.809 11.338 -0.557 1.00 96.25 98 PHE A N 1
ATOM 797 C CA . PHE A 1 98 ? 11.905 10.793 -1.336 1.00 96.25 98 PHE A CA 1
ATOM 798 C C . PHE A 1 98 ? 13.259 11.331 -0.868 1.00 96.25 98 PHE A C 1
ATOM 800 O O . PHE A 1 98 ? 13.572 12.507 -1.022 1.00 96.25 98 PHE A O 1
ATOM 807 N N . ASP A 1 99 ? 14.082 10.428 -0.347 1.00 92.38 99 ASP A N 1
ATOM 808 C CA . ASP A 1 99 ? 15.497 10.659 -0.077 1.00 92.38 99 ASP A CA 1
ATOM 809 C C . ASP A 1 99 ? 16.274 10.491 -1.391 1.00 92.38 99 ASP A C 1
ATOM 811 O O . ASP A 1 99 ? 16.575 9.364 -1.805 1.00 92.38 99 ASP A O 1
ATOM 815 N N . SER A 1 100 ? 16.503 11.605 -2.090 1.00 90.81 100 SER A N 1
ATOM 816 C CA . SER A 1 100 ? 17.225 11.628 -3.365 1.00 90.81 100 SER A CA 1
ATOM 817 C C . SER A 1 100 ? 18.728 11.424 -3.188 1.00 90.81 100 SER A C 1
ATOM 819 O O . SER A 1 100 ? 19.356 10.815 -4.050 1.00 90.81 100 SER A O 1
ATOM 821 N N . GLU A 1 101 ? 19.306 11.888 -2.075 1.00 89.50 101 GLU A N 1
ATOM 822 C CA . GLU A 1 101 ? 20.750 11.788 -1.812 1.00 89.50 101 GLU A CA 1
ATOM 823 C C . GLU A 1 101 ? 21.200 10.337 -1.633 1.00 89.50 101 GLU A C 1
ATOM 825 O O . GLU A 1 101 ? 22.300 9.967 -2.036 1.00 89.50 101 GLU A O 1
ATOM 830 N N . ASN A 1 102 ? 20.335 9.486 -1.078 1.00 88.06 102 ASN A N 1
ATOM 831 C CA . ASN A 1 102 ? 20.643 8.082 -0.835 1.00 88.06 102 ASN A CA 1
ATOM 832 C C . ASN A 1 102 ? 19.865 7.116 -1.740 1.00 88.06 102 ASN A C 1
ATOM 834 O O . ASN A 1 102 ? 19.778 5.916 -1.438 1.00 88.06 102 ASN A O 1
ATOM 838 N N . PHE A 1 103 ? 19.304 7.602 -2.851 1.00 87.12 103 PHE A N 1
ATOM 839 C CA . PHE A 1 103 ? 18.563 6.750 -3.777 1.00 87.12 103 PHE A CA 1
ATOM 840 C C . PHE A 1 103 ? 19.461 5.716 -4.466 1.00 87.12 103 PHE A C 1
ATOM 842 O O . PHE A 1 103 ? 19.145 4.525 -4.429 1.00 87.12 103 PHE A O 1
ATOM 849 N N . GLU A 1 104 ? 20.609 6.143 -5.002 1.00 86.56 104 GLU A N 1
ATOM 850 C CA . GLU A 1 104 ? 21.600 5.260 -5.644 1.00 86.56 104 GLU A CA 1
ATOM 851 C C . GLU A 1 104 ? 22.102 4.177 -4.681 1.00 86.56 104 GLU A C 1
ATOM 853 O O . GLU A 1 104 ? 22.214 2.999 -5.024 1.00 86.56 104 GLU A O 1
ATOM 858 N N . GLY A 1 105 ? 22.302 4.555 -3.414 1.00 89.31 105 GLY A N 1
ATOM 859 C CA . GLY A 1 105 ? 22.671 3.643 -2.332 1.00 89.31 105 GLY A CA 1
ATOM 860 C C . GLY A 1 105 ? 21.548 2.709 -1.876 1.00 89.31 105 GLY A C 1
ATOM 861 O O . GLY A 1 105 ? 21.752 1.947 -0.931 1.00 89.31 105 GLY A O 1
ATOM 862 N N . LYS A 1 106 ? 20.367 2.765 -2.509 1.00 90.75 106 LYS A N 1
ATOM 863 C CA . LYS A 1 106 ? 19.172 1.986 -2.160 1.00 90.75 106 LYS A CA 1
ATOM 864 C C . LYS A 1 106 ? 18.722 2.182 -0.709 1.00 90.75 106 LYS A C 1
ATOM 866 O O . LYS A 1 106 ? 18.257 1.238 -0.075 1.00 90.75 106 LYS A O 1
ATOM 871 N N . LYS A 1 107 ? 18.861 3.399 -0.171 1.00 92.00 107 LYS A N 1
ATOM 872 C CA . LYS A 1 107 ? 18.458 3.731 1.212 1.00 92.00 107 LYS A CA 1
ATOM 873 C C . LYS A 1 107 ? 17.260 4.670 1.290 1.00 92.00 107 LYS A C 1
ATOM 875 O O . LYS A 1 107 ? 16.867 5.057 2.385 1.00 92.00 107 LYS A O 1
ATOM 880 N N . SER A 1 108 ? 16.667 5.024 0.155 1.00 95.38 108 SER A N 1
ATOM 881 C CA . SER A 1 108 ? 15.403 5.757 0.135 1.00 95.38 108 SER A CA 1
ATOM 882 C C . SER A 1 108 ? 14.232 4.865 0.571 1.00 95.38 108 SER A C 1
ATOM 884 O O . SER A 1 108 ? 14.377 3.645 0.708 1.00 95.38 108 SER A O 1
ATOM 886 N N . TYR A 1 109 ? 13.066 5.460 0.829 1.00 96.75 109 TYR A N 1
ATOM 887 C CA . TYR A 1 109 ? 11.963 4.767 1.501 1.00 96.75 109 TYR A CA 1
ATOM 888 C C . TYR A 1 109 ? 11.439 3.554 0.730 1.00 96.75 109 TYR A C 1
ATOM 890 O O . TYR A 1 109 ? 10.876 2.655 1.342 1.00 96.75 109 TYR A O 1
ATOM 898 N N . GLN A 1 110 ? 11.661 3.461 -0.581 1.00 96.31 110 GLN A N 1
ATOM 899 C CA . GLN A 1 110 ? 11.232 2.315 -1.381 1.00 96.31 110 GLN A CA 1
ATOM 900 C C . GLN A 1 110 ? 11.979 1.017 -1.017 1.00 96.31 110 GLN A C 1
ATOM 902 O O . GLN A 1 110 ? 11.669 -0.037 -1.569 1.00 96.31 110 GLN A O 1
ATOM 907 N N . TYR A 1 111 ? 12.969 1.060 -0.118 1.00 96.25 111 TYR A N 1
ATOM 908 C CA . TYR A 1 111 ? 13.725 -0.090 0.386 1.00 96.25 111 TYR A CA 1
ATOM 909 C C . TYR A 1 111 ? 13.394 -0.354 1.870 1.00 96.25 111 TYR A C 1
ATOM 911 O O . TYR A 1 111 ? 14.172 0.006 2.758 1.00 96.25 111 TYR A O 1
ATOM 919 N N . PRO A 1 112 ? 12.248 -1.004 2.167 1.00 96.62 112 PRO A N 1
ATOM 920 C CA . PRO A 1 112 ? 11.725 -1.149 3.529 1.00 96.62 112 PRO A CA 1
ATOM 921 C C . PRO A 1 112 ? 12.675 -1.815 4.523 1.00 96.62 112 PRO A C 1
ATOM 923 O O . PRO A 1 112 ? 12.650 -1.478 5.704 1.00 96.62 112 PRO A O 1
ATOM 926 N N . SER A 1 113 ? 13.547 -2.713 4.066 1.00 95.25 113 SER A N 1
ATOM 927 C CA . SER A 1 113 ? 14.510 -3.405 4.926 1.00 95.25 113 SER A CA 1
ATOM 928 C C . SER A 1 113 ? 15.597 -2.496 5.511 1.00 95.25 113 SER A C 1
ATOM 930 O O . SER A 1 113 ? 16.300 -2.929 6.417 1.00 95.25 113 SER A O 1
ATOM 932 N N . VAL A 1 114 ? 15.777 -1.276 4.988 1.00 94.62 114 VAL A N 1
ATOM 933 C CA . VAL A 1 114 ? 16.839 -0.360 5.437 1.00 94.62 114 VAL A CA 1
ATOM 934 C C . VAL A 1 114 ? 16.386 0.474 6.631 1.00 94.62 114 VAL A C 1
ATOM 936 O O . VAL A 1 114 ? 17.079 0.524 7.641 1.00 94.62 114 VAL A O 1
ATOM 939 N N . TRP A 1 115 ? 15.229 1.131 6.532 1.00 96.31 115 TRP A N 1
ATOM 940 C CA . TRP A 1 115 ? 14.675 1.924 7.637 1.00 96.31 115 TRP A CA 1
ATOM 941 C C . TRP A 1 115 ? 13.159 2.098 7.533 1.00 96.31 115 TRP A C 1
ATOM 943 O O . TRP A 1 115 ? 12.459 2.005 8.539 1.00 96.31 115 TRP A O 1
ATOM 953 N N . SER A 1 116 ? 12.631 2.318 6.326 1.00 98.06 116 SER A N 1
ATOM 954 C CA . SER A 1 116 ? 11.236 2.729 6.117 1.00 98.06 116 SER A CA 1
ATOM 955 C C . SER A 1 116 ? 10.223 1.650 6.479 1.00 98.06 116 SER A C 1
ATOM 957 O O . SER A 1 116 ? 9.129 1.972 6.928 1.00 98.06 116 SER A O 1
ATOM 959 N N . GLY A 1 117 ? 10.580 0.370 6.365 1.00 98.38 117 GLY A N 1
ATOM 960 C CA . GLY A 1 117 ? 9.737 -0.730 6.822 1.00 98.38 117 GLY A CA 1
ATOM 961 C C . GLY A 1 117 ? 9.630 -0.762 8.343 1.00 98.38 117 GLY A C 1
ATOM 962 O O . GLY A 1 117 ? 8.536 -0.927 8.875 1.00 98.38 117 GLY A O 1
ATOM 963 N N . GLN A 1 118 ? 10.737 -0.541 9.059 1.00 98.44 118 GLN A N 1
ATOM 964 C CA . GLN A 1 118 ? 10.693 -0.425 10.517 1.00 98.44 118 GLN A CA 1
ATOM 965 C C . GLN A 1 118 ? 9.976 0.856 10.961 1.00 98.44 118 GLN A C 1
ATOM 967 O O . GLN A 1 118 ? 9.228 0.821 11.935 1.00 98.44 118 GLN A O 1
ATOM 972 N N . ALA A 1 119 ? 10.152 1.965 10.236 1.00 98.62 119 ALA A N 1
ATOM 973 C CA . ALA A 1 119 ? 9.404 3.196 10.472 1.00 98.62 119 ALA A CA 1
ATOM 974 C C . ALA A 1 119 ? 7.896 2.976 10.279 1.00 98.62 119 ALA A C 1
ATOM 976 O O . ALA A 1 119 ? 7.113 3.370 11.134 1.00 98.62 119 ALA A O 1
ATOM 977 N N . PHE A 1 120 ? 7.488 2.253 9.234 1.00 98.75 120 PHE A N 1
ATOM 978 C CA . PHE A 1 120 ? 6.087 1.894 9.025 1.00 98.75 120 PHE A CA 1
ATOM 979 C C . PHE A 1 120 ? 5.534 1.015 10.156 1.00 98.75 120 PHE A C 1
ATOM 981 O O . PHE A 1 120 ? 4.466 1.295 10.683 1.00 98.75 120 PHE A O 1
ATOM 988 N N . LEU A 1 121 ? 6.286 0.018 10.630 1.00 98.75 121 LEU A N 1
ATOM 989 C CA . LEU A 1 121 ? 5.882 -0.760 11.810 1.00 98.75 121 LEU A CA 1
ATOM 990 C C . LEU A 1 121 ? 5.788 0.093 13.086 1.00 98.75 121 LEU A C 1
ATOM 992 O O . LEU A 1 121 ? 4.963 -0.188 13.954 1.00 98.75 121 LEU A O 1
ATOM 996 N N . ASN A 1 122 ? 6.624 1.125 13.215 1.00 98.69 122 ASN A N 1
ATOM 997 C CA . ASN A 1 122 ? 6.551 2.064 14.331 1.00 98.69 122 ASN A CA 1
ATOM 998 C C . ASN A 1 122 ? 5.328 2.987 14.224 1.00 98.69 122 ASN A C 1
ATOM 1000 O O . ASN A 1 122 ? 4.760 3.294 15.263 1.00 98.69 122 ASN A O 1
ATOM 1004 N N . ILE A 1 123 ? 4.896 3.367 13.013 1.00 98.75 123 ILE A N 1
ATOM 1005 C CA . ILE A 1 123 ? 3.615 4.061 12.790 1.00 98.75 123 ILE A CA 1
ATOM 1006 C C . ILE A 1 123 ? 2.466 3.216 13.337 1.00 98.75 123 ILE A C 1
ATOM 1008 O O . ILE A 1 123 ? 1.665 3.724 14.111 1.00 98.75 123 ILE A O 1
ATOM 1012 N N . LEU A 1 124 ? 2.412 1.925 12.988 1.00 98.62 124 LEU A N 1
ATOM 1013 C CA . LEU A 1 124 ? 1.341 1.039 13.460 1.00 98.62 124 LEU A CA 1
ATOM 1014 C C . LEU A 1 124 ? 1.309 0.968 14.992 1.00 98.62 124 LEU A C 1
ATOM 1016 O O . LEU A 1 124 ? 0.251 1.124 15.587 1.00 98.62 124 LEU A O 1
ATOM 1020 N N . ARG A 1 125 ? 2.474 0.820 15.635 1.00 98.31 125 ARG A N 1
ATOM 1021 C CA . ARG A 1 125 ? 2.573 0.784 17.102 1.00 98.31 125 ARG A CA 1
ATOM 1022 C C . ARG A 1 125 ? 2.170 2.111 17.754 1.00 98.31 125 ARG A C 1
ATOM 1024 O O . ARG A 1 125 ? 1.486 2.105 18.771 1.00 98.31 125 ARG A O 1
ATOM 1031 N N . ASP A 1 126 ? 2.631 3.234 17.207 1.00 98.06 126 ASP A N 1
ATOM 1032 C CA . ASP A 1 126 ? 2.276 4.578 17.685 1.00 98.06 126 ASP A CA 1
ATOM 1033 C C . ASP A 1 126 ? 0.763 4.813 17.570 1.00 98.06 126 ASP A C 1
ATOM 1035 O O . ASP A 1 126 ? 0.132 5.305 18.504 1.00 98.06 126 ASP A O 1
ATOM 1039 N N . PHE A 1 127 ? 0.163 4.371 16.465 1.00 97.62 127 PHE A N 1
ATOM 1040 C CA . PHE A 1 127 ? -1.276 4.428 16.258 1.00 97.62 127 PHE A CA 1
ATOM 1041 C C . PHE A 1 127 ? -2.052 3.559 17.261 1.00 97.62 127 PHE A C 1
ATOM 1043 O O . PHE A 1 127 ? -3.016 4.044 17.850 1.00 97.62 127 PHE A O 1
ATOM 1050 N N . GLU A 1 128 ? -1.641 2.310 17.508 1.00 95.75 128 GLU A N 1
ATOM 1051 C CA . GLU A 1 128 ? -2.266 1.437 18.521 1.00 95.75 128 GLU A CA 1
ATOM 1052 C C . GLU A 1 128 ? -2.237 2.079 19.917 1.00 95.75 128 GLU A C 1
ATOM 1054 O O . GLU A 1 128 ? -3.228 2.053 20.644 1.00 95.75 128 GLU A O 1
ATOM 1059 N N . GLN A 1 129 ? -1.118 2.714 20.284 1.00 95.25 129 GLN A N 1
ATOM 1060 C CA . GLN A 1 129 ? -0.975 3.402 21.571 1.00 95.25 129 GLN A CA 1
ATOM 1061 C C . GLN A 1 129 ? -1.902 4.615 21.704 1.00 95.25 129 GLN A C 1
ATOM 1063 O O . GLN A 1 129 ? -2.429 4.856 22.788 1.00 95.25 129 GLN A O 1
ATOM 1068 N N . LYS A 1 130 ? -2.093 5.380 20.623 1.00 94.06 130 LYS A N 1
ATOM 1069 C CA . LYS A 1 130 ? -2.921 6.595 20.622 1.00 94.06 130 LYS A CA 1
ATOM 1070 C C . LYS A 1 130 ? -4.415 6.300 20.516 1.00 94.06 130 LYS A C 1
ATOM 1072 O O . LYS A 1 130 ? -5.203 6.933 21.208 1.00 94.06 130 LYS A O 1
ATOM 1077 N N . SER A 1 131 ? -4.792 5.343 19.671 1.00 92.50 131 SER A N 1
ATOM 1078 C CA . SER A 1 131 ? -6.194 4.982 19.410 1.00 92.50 131 SER A CA 1
ATOM 1079 C C . SER A 1 131 ? -6.757 3.960 20.403 1.00 92.50 131 SER A C 1
ATOM 1081 O O . SER A 1 131 ? -7.972 3.828 20.535 1.00 92.50 131 SER A O 1
ATOM 1083 N N . GLY A 1 132 ? -5.894 3.192 21.078 1.00 90.94 132 GLY A N 1
ATOM 1084 C CA . GLY A 1 132 ? -6.293 2.048 21.901 1.00 90.94 132 GLY A CA 1
ATOM 1085 C C . GLY A 1 132 ? -6.729 0.816 21.096 1.00 90.94 132 GLY A C 1
ATOM 1086 O O . GLY A 1 132 ? -7.060 -0.211 21.691 1.00 90.94 132 GLY A O 1
ATOM 1087 N N . LEU A 1 133 ? -6.718 0.885 19.760 1.00 92.06 133 LEU A N 1
ATOM 1088 C CA . LEU A 1 133 ? -7.017 -0.251 18.892 1.00 92.06 133 LEU A CA 1
ATOM 1089 C C . LEU A 1 133 ? -5.850 -1.241 18.863 1.00 92.06 133 LEU A C 1
ATOM 1091 O O . LEU A 1 133 ? -4.698 -0.889 19.101 1.00 92.06 133 LEU A O 1
ATOM 1095 N N . GLN A 1 134 ? -6.163 -2.494 18.546 1.00 93.19 134 GLN A N 1
ATOM 1096 C CA . GLN A 1 134 ? -5.174 -3.526 18.248 1.00 93.19 134 GLN A CA 1
ATOM 1097 C C . GLN A 1 134 ? -5.227 -3.826 16.755 1.00 93.19 134 GLN A C 1
ATOM 1099 O O . GLN A 1 134 ? -6.309 -4.056 16.212 1.00 93.19 134 GLN A O 1
ATOM 1104 N N . LEU A 1 135 ? -4.076 -3.843 16.096 1.00 95.31 135 LEU A N 1
ATOM 1105 C CA . LEU A 1 135 ? -3.964 -4.122 14.672 1.00 95.31 135 LEU A CA 1
ATOM 1106 C C . LEU A 1 135 ? -3.433 -5.544 14.439 1.00 95.31 135 LEU A C 1
ATOM 1108 O O . LEU A 1 135 ? -2.640 -6.064 15.228 1.00 95.31 135 LEU A O 1
ATOM 1112 N N . ASP A 1 136 ? -3.865 -6.192 13.356 1.00 94.75 136 ASP A N 1
ATOM 1113 C CA . ASP A 1 136 ? -3.401 -7.539 12.995 1.00 94.75 136 ASP A CA 1
ATOM 1114 C C . ASP A 1 136 ? -2.596 -7.550 11.693 1.00 94.75 136 ASP A C 1
ATOM 1116 O O . ASP A 1 136 ? -1.376 -7.320 11.697 1.00 94.75 136 ASP A O 1
ATOM 1120 N N . ARG A 1 137 ? -3.254 -7.833 10.565 1.00 96.88 137 ARG A N 1
ATOM 1121 C CA . ARG A 1 137 ? -2.598 -8.013 9.272 1.00 96.88 137 ARG A CA 1
ATOM 1122 C C . ARG A 1 137 ? -3.006 -6.918 8.301 1.00 96.88 137 ARG A C 1
ATOM 1124 O O . ARG A 1 137 ? -3.886 -6.109 8.558 1.00 96.88 137 ARG A O 1
ATOM 1131 N N . MET A 1 138 ? -2.292 -6.853 7.184 1.00 98.12 138 MET A N 1
ATOM 1132 C CA . MET A 1 138 ? -2.386 -5.740 6.247 1.00 98.12 138 MET A CA 1
ATOM 1133 C C . MET A 1 138 ? -2.767 -6.190 4.843 1.00 98.12 138 MET A C 1
ATOM 1135 O O . MET A 1 138 ? -2.185 -7.135 4.297 1.00 98.12 138 MET A O 1
ATOM 1139 N N . TYR A 1 139 ? -3.665 -5.426 4.237 1.00 98.75 139 TYR A N 1
ATOM 1140 C CA . TYR A 1 139 ? -3.818 -5.282 2.797 1.00 98.75 139 TYR A CA 1
ATOM 1141 C C . TYR A 1 139 ? -2.984 -4.076 2.374 1.00 98.75 139 TYR A C 1
ATOM 1143 O O . TYR A 1 139 ? -3.131 -2.995 2.938 1.00 98.75 139 TYR A O 1
ATOM 1151 N N . LEU A 1 140 ? -2.059 -4.257 1.437 1.00 98.88 140 LEU A N 1
ATOM 1152 C CA . LEU A 1 140 ? -1.164 -3.186 1.001 1.00 98.88 140 LEU A CA 1
ATOM 1153 C C . LEU A 1 140 ? -1.565 -2.710 -0.389 1.00 98.88 140 LEU A C 1
ATOM 1155 O O . LEU A 1 140 ? -1.625 -3.525 -1.300 1.00 98.88 140 LEU A O 1
ATOM 1159 N N . CYS A 1 141 ? -1.753 -1.413 -0.587 1.00 98.81 141 CYS A N 1
ATOM 1160 C CA . CYS A 1 141 ? -1.950 -0.818 -1.902 1.00 98.81 141 CYS A CA 1
ATOM 1161 C C . CYS A 1 141 ? -0.914 0.281 -2.126 1.00 98.81 141 CYS A C 1
ATOM 1163 O O . CYS A 1 141 ? -0.717 1.143 -1.267 1.00 98.81 141 CYS A O 1
ATOM 1165 N N . GLY A 1 142 ? -0.233 0.264 -3.270 1.00 98.56 142 GLY A N 1
ATOM 1166 C CA . GLY A 1 142 ? 0.738 1.303 -3.587 1.00 98.56 142 GLY A CA 1
ATOM 1167 C C . GLY A 1 142 ? 0.830 1.648 -5.062 1.00 98.56 142 GLY A C 1
ATOM 1168 O O . GLY A 1 142 ? 0.633 0.795 -5.927 1.00 98.56 142 GLY A O 1
ATOM 1169 N N . HIS A 1 143 ? 1.195 2.900 -5.348 1.00 98.56 143 HIS A N 1
ATOM 1170 C CA . HIS A 1 143 ? 1.419 3.412 -6.705 1.00 98.56 143 HIS A CA 1
ATOM 1171 C C . HIS A 1 143 ? 2.861 3.887 -6.904 1.00 98.56 143 HIS A C 1
ATOM 1173 O O . HIS A 1 143 ? 3.464 4.474 -6.011 1.00 98.56 143 HIS A O 1
ATOM 1179 N N . SER A 1 144 ? 3.445 3.622 -8.073 1.00 97.44 144 SER A N 1
ATOM 1180 C CA . SER A 1 144 ? 4.777 4.088 -8.476 1.00 97.44 144 SER A CA 1
ATOM 1181 C C . SER A 1 144 ? 5.895 3.744 -7.474 1.00 97.44 144 SER A C 1
ATOM 1183 O O . SER A 1 144 ? 6.275 2.579 -7.336 1.00 97.44 144 SER A O 1
ATOM 1185 N N . ALA A 1 145 ? 6.459 4.726 -6.770 1.00 97.50 145 ALA A N 1
ATOM 1186 C CA . ALA A 1 145 ? 7.437 4.486 -5.708 1.00 97.50 145 ALA A CA 1
ATOM 1187 C C . ALA A 1 145 ? 6.815 3.797 -4.472 1.00 97.50 145 ALA A C 1
ATOM 1189 O O . ALA A 1 145 ? 7.470 2.971 -3.835 1.00 97.50 145 ALA A O 1
ATOM 1190 N N . GLY A 1 146 ? 5.538 4.050 -4.179 1.00 98.38 146 GLY A N 1
ATOM 1191 C CA . GLY A 1 146 ? 4.766 3.323 -3.172 1.00 98.38 146 GLY A CA 1
ATOM 1192 C C . GLY A 1 146 ? 4.517 1.867 -3.555 1.00 98.38 146 GLY A C 1
ATOM 1193 O O . GLY A 1 146 ? 4.679 0.988 -2.715 1.00 98.38 146 GLY A O 1
ATOM 1194 N N . ALA A 1 147 ? 4.248 1.581 -4.835 1.00 98.62 147 ALA A N 1
ATOM 1195 C CA . ALA A 1 147 ? 4.161 0.209 -5.355 1.00 98.62 147 ALA A CA 1
ATOM 1196 C C . ALA A 1 147 ? 5.468 -0.567 -5.109 1.00 98.62 147 ALA A C 1
ATOM 1198 O O . ALA A 1 147 ? 5.461 -1.713 -4.662 1.00 98.62 147 ALA A O 1
ATOM 1199 N N . GLN A 1 148 ? 6.608 0.088 -5.336 1.00 97.81 148 GLN A N 1
ATOM 1200 C CA . GLN A 1 148 ? 7.921 -0.484 -5.053 1.00 97.81 148 GLN A CA 1
ATOM 1201 C C . GLN A 1 148 ? 8.112 -0.779 -3.552 1.00 97.81 148 GLN A C 1
ATOM 1203 O O . GLN A 1 148 ? 8.649 -1.835 -3.203 1.00 97.81 148 GLN A O 1
ATOM 1208 N N . PHE A 1 149 ? 7.655 0.121 -2.672 1.00 98.56 149 PHE A N 1
ATOM 1209 C CA . PHE A 1 149 ? 7.668 -0.084 -1.222 1.00 98.56 149 PHE A CA 1
ATOM 1210 C C . PHE A 1 149 ? 6.797 -1.273 -0.799 1.00 98.56 149 PHE A C 1
ATOM 1212 O O . PHE A 1 149 ? 7.318 -2.189 -0.163 1.00 98.56 149 PHE A O 1
ATOM 1219 N N . VAL A 1 150 ? 5.508 -1.299 -1.164 1.00 98.75 150 VAL A N 1
ATOM 1220 C CA . VAL A 1 150 ? 4.563 -2.327 -0.683 1.00 98.75 150 VAL A CA 1
ATOM 1221 C C . VAL A 1 150 ? 4.928 -3.724 -1.168 1.00 98.75 150 VAL A C 1
ATOM 1223 O O . VAL A 1 150 ? 4.842 -4.680 -0.398 1.00 98.75 150 VAL A O 1
ATOM 1226 N N . LEU A 1 151 ? 5.433 -3.849 -2.400 1.00 98.56 151 LEU A N 1
ATOM 1227 C CA . LEU A 1 151 ? 5.952 -5.113 -2.913 1.00 98.56 151 LEU A CA 1
ATOM 1228 C C . LEU A 1 151 ? 7.108 -5.612 -2.045 1.00 98.56 151 LEU A C 1
ATOM 1230 O O . LEU A 1 151 ? 7.070 -6.725 -1.533 1.00 98.56 151 LEU A O 1
ATOM 1234 N N . ARG A 1 152 ? 8.128 -4.778 -1.821 1.00 98.19 152 ARG A N 1
ATOM 1235 C CA . ARG A 1 152 ? 9.292 -5.166 -1.011 1.00 98.19 152 ARG A CA 1
ATOM 1236 C C . ARG A 1 152 ? 8.932 -5.405 0.449 1.00 98.19 152 ARG A C 1
ATOM 1238 O O . ARG A 1 152 ? 9.521 -6.283 1.071 1.00 98.19 152 ARG A O 1
ATOM 1245 N N . PHE A 1 153 ? 7.974 -4.661 0.991 1.00 98.56 153 PHE A N 1
ATOM 1246 C CA . PHE A 1 153 ? 7.512 -4.840 2.360 1.00 98.56 153 PHE A CA 1
ATOM 1247 C C . PHE A 1 153 ? 6.799 -6.187 2.516 1.00 98.56 153 PHE A C 1
ATOM 1249 O O . PHE A 1 153 ? 7.125 -6.936 3.433 1.00 98.56 153 PHE A O 1
ATOM 1256 N N . ALA A 1 154 ? 5.919 -6.548 1.576 1.00 98.31 154 ALA A N 1
ATOM 1257 C CA . ALA A 1 154 ? 5.263 -7.856 1.545 1.00 98.31 154 ALA A CA 1
ATOM 1258 C C . ALA A 1 154 ? 6.258 -9.025 1.449 1.00 98.31 154 ALA A C 1
ATOM 1260 O O . ALA A 1 154 ? 6.017 -10.094 2.009 1.00 98.31 154 ALA A O 1
ATOM 1261 N N . LEU A 1 155 ? 7.390 -8.832 0.764 1.00 97.31 155 LEU A N 1
ATOM 1262 C CA . LEU A 1 155 ? 8.460 -9.833 0.718 1.00 97.31 155 LEU A CA 1
ATOM 1263 C C . LEU A 1 155 ? 9.302 -9.874 1.995 1.00 97.31 155 LEU A C 1
ATOM 1265 O O . LEU A 1 155 ? 9.765 -10.942 2.381 1.00 97.31 155 LEU A O 1
ATOM 1269 N N . TRP A 1 156 ? 9.489 -8.732 2.654 1.00 97.12 156 TRP A N 1
ATOM 1270 C CA . TRP A 1 156 ? 10.279 -8.616 3.879 1.00 97.12 156 TRP A CA 1
ATOM 1271 C C . TRP A 1 156 ? 9.529 -9.088 5.135 1.00 97.12 156 TRP A C 1
ATOM 1273 O O . TRP A 1 156 ? 10.144 -9.667 6.030 1.00 97.12 156 TRP A O 1
ATOM 1283 N N . LYS A 1 157 ? 8.213 -8.844 5.207 1.00 97.25 157 LYS A N 1
ATOM 1284 C CA . LYS A 1 157 ? 7.323 -9.191 6.333 1.00 97.25 157 LYS A CA 1
ATOM 1285 C C . LYS A 1 157 ? 6.053 -9.913 5.859 1.00 97.25 157 LYS A C 1
ATOM 1287 O O . LYS A 1 157 ? 4.937 -9.441 6.118 1.00 97.25 157 LYS A O 1
ATOM 1292 N N . PRO A 1 158 ? 6.177 -11.055 5.156 1.00 97.06 158 PRO A N 1
ATOM 1293 C CA . PRO A 1 158 ? 5.027 -11.773 4.603 1.00 97.06 158 PRO A CA 1
ATOM 1294 C C . PRO A 1 158 ? 4.043 -12.259 5.670 1.00 97.06 158 PRO A C 1
ATOM 1296 O O . PRO A 1 158 ? 2.866 -12.474 5.391 1.00 97.06 158 PRO A O 1
ATOM 1299 N N . GLU A 1 159 ? 4.493 -12.447 6.908 1.00 96.31 159 GLU A N 1
ATOM 1300 C CA . GLU A 1 159 ? 3.653 -12.826 8.038 1.00 96.31 159 GLU A CA 1
ATOM 1301 C C . GLU A 1 159 ? 2.618 -11.763 8.407 1.00 96.31 159 GLU A C 1
ATOM 1303 O O . GLU A 1 159 ? 1.536 -12.123 8.864 1.00 96.31 159 GLU A O 1
ATOM 1308 N N . LYS A 1 160 ? 2.909 -10.487 8.132 1.00 97.38 160 LYS A N 1
ATOM 1309 C CA . LYS A 1 160 ? 2.027 -9.356 8.435 1.00 97.38 160 LYS A CA 1
ATOM 1310 C C . LYS A 1 160 ? 1.098 -8.966 7.286 1.00 97.38 160 LYS A C 1
ATOM 1312 O O . LYS A 1 160 ? 0.257 -8.096 7.462 1.00 97.38 160 LYS A O 1
ATOM 1317 N N . CYS A 1 161 ? 1.236 -9.591 6.120 1.00 98.25 161 CYS A N 1
ATOM 1318 C CA . CYS A 1 161 ? 0.540 -9.176 4.903 1.00 98.25 161 CYS A CA 1
ATOM 1319 C C . CYS A 1 161 ? -0.436 -10.267 4.447 1.00 98.25 161 CYS A C 1
ATOM 1321 O O . CYS A 1 161 ? -0.093 -11.453 4.460 1.00 98.25 161 CYS A O 1
ATOM 1323 N N . ILE A 1 162 ? -1.656 -9.890 4.070 1.00 97.88 162 ILE A N 1
ATOM 1324 C CA . ILE A 1 162 ? -2.655 -10.786 3.467 1.00 97.88 162 ILE A CA 1
ATOM 1325 C C . ILE A 1 162 ? -2.516 -10.726 1.948 1.00 97.88 162 ILE A C 1
ATOM 1327 O O . ILE A 1 162 ? -2.219 -11.737 1.305 1.00 97.88 162 ILE A O 1
ATOM 1331 N N . ALA A 1 163 ? -2.653 -9.521 1.401 1.00 98.50 163 ALA A N 1
ATOM 1332 C CA . ALA A 1 163 ? -2.607 -9.249 -0.025 1.00 98.50 163 ALA A CA 1
ATOM 1333 C C . ALA A 1 163 ? -1.916 -7.905 -0.309 1.00 98.50 163 ALA A C 1
ATOM 1335 O O . ALA A 1 163 ? -1.812 -7.046 0.568 1.00 98.50 163 ALA A O 1
ATOM 1336 N N . CYS A 1 164 ? -1.402 -7.746 -1.525 1.00 98.81 164 CYS A N 1
ATOM 1337 C CA . CYS A 1 164 ? -0.649 -6.580 -1.966 1.00 98.81 164 CYS A CA 1
ATOM 1338 C C . CYS A 1 164 ? -1.032 -6.214 -3.406 1.00 98.81 164 CYS A C 1
ATOM 1340 O O . CYS A 1 164 ? -0.767 -6.982 -4.331 1.00 98.81 164 CYS A O 1
ATOM 1342 N N . ALA A 1 165 ? -1.635 -5.044 -3.589 1.00 98.81 165 ALA A N 1
ATOM 1343 C CA . ALA A 1 165 ? -1.890 -4.429 -4.880 1.00 98.81 165 ALA A CA 1
ATOM 1344 C C . ALA A 1 165 ? -0.804 -3.391 -5.197 1.00 98.81 165 ALA A C 1
ATOM 1346 O O . ALA A 1 165 ? -0.519 -2.490 -4.404 1.00 98.81 165 ALA A O 1
ATOM 1347 N N . ALA A 1 166 ? -0.170 -3.520 -6.359 1.00 98.69 166 ALA A N 1
ATOM 1348 C CA . ALA A 1 166 ? 0.945 -2.680 -6.765 1.00 98.69 166 ALA A CA 1
ATOM 1349 C C . ALA A 1 166 ? 0.743 -2.157 -8.189 1.00 98.69 166 ALA A C 1
ATOM 1351 O O . ALA A 1 166 ? 0.693 -2.915 -9.161 1.00 98.69 166 ALA A O 1
ATOM 1352 N N . HIS A 1 167 ? 0.677 -0.834 -8.306 1.00 98.50 167 HIS A N 1
ATOM 1353 C CA . HIS A 1 167 ? 0.377 -0.131 -9.545 1.00 98.50 167 HIS A CA 1
ATOM 1354 C C . HIS A 1 167 ? 1.614 0.600 -10.072 1.00 98.50 167 HIS A C 1
ATOM 1356 O O . HIS A 1 167 ? 2.185 1.448 -9.386 1.00 98.50 167 HIS A O 1
ATOM 1362 N N . ALA A 1 168 ? 2.023 0.300 -11.305 1.00 97.81 168 ALA A N 1
ATOM 1363 C CA . ALA A 1 168 ? 3.079 1.020 -12.022 1.00 97.81 168 ALA A CA 1
ATOM 1364 C C . ALA A 1 168 ? 4.428 1.145 -11.275 1.00 97.81 168 ALA A C 1
ATOM 1366 O O . ALA A 1 168 ? 5.058 2.208 -11.291 1.00 97.81 168 ALA A O 1
ATOM 1367 N N . SER A 1 169 ? 4.884 0.065 -10.621 1.00 97.06 169 SER A N 1
ATOM 1368 C CA . SER A 1 169 ? 6.110 0.048 -9.800 1.00 97.06 169 SER A CA 1
ATOM 1369 C C . SER A 1 169 ? 7.313 0.709 -10.480 1.00 97.06 169 SER A C 1
ATOM 1371 O O . SER A 1 169 ? 7.677 0.375 -11.608 1.00 97.06 169 SER A O 1
ATOM 1373 N N . GLY A 1 170 ? 7.957 1.635 -9.763 1.00 86.88 170 GLY A N 1
ATOM 1374 C CA . GLY A 1 170 ? 9.105 2.397 -10.268 1.00 86.88 170 GLY A CA 1
ATOM 1375 C C . GLY A 1 170 ? 10.426 1.649 -10.308 1.00 86.88 170 GLY A C 1
ATOM 1376 O O . GLY A 1 170 ? 11.374 2.125 -10.925 1.00 86.88 170 GLY A O 1
ATOM 1377 N N . GLY A 1 171 ? 10.508 0.469 -9.701 1.00 91.25 171 GLY A N 1
ATOM 1378 C CA . GLY A 1 171 ? 11.712 -0.336 -9.797 1.00 91.25 171 GLY A CA 1
ATOM 1379 C C . GLY A 1 171 ? 11.446 -1.817 -9.642 1.00 91.25 171 GLY A C 1
ATOM 1380 O O . GLY A 1 171 ? 10.450 -2.245 -9.056 1.00 91.25 171 GLY A O 1
ATOM 1381 N N . ARG A 1 172 ? 12.387 -2.605 -10.163 1.00 93.06 172 ARG A N 1
ATOM 1382 C CA . ARG A 1 172 ? 12.320 -4.060 -10.095 1.00 93.06 172 ARG A CA 1
ATOM 1383 C C . ARG A 1 172 ? 12.335 -4.533 -8.639 1.00 93.06 172 ARG A C 1
ATOM 1385 O O . ARG A 1 172 ? 13.141 -4.078 -7.815 1.00 93.06 172 ARG A O 1
ATOM 1392 N N . VAL A 1 173 ? 11.453 -5.483 -8.361 1.00 93.75 173 VAL A N 1
ATOM 1393 C CA . VAL A 1 173 ? 11.397 -6.268 -7.130 1.00 93.75 173 VAL A CA 1
ATOM 1394 C C . VAL A 1 173 ? 11.586 -7.720 -7.542 1.00 93.75 173 VAL A C 1
ATOM 1396 O O . VAL A 1 173 ? 10.972 -8.147 -8.514 1.00 93.75 173 VAL A O 1
ATOM 1399 N N . ARG A 1 174 ? 12.488 -8.437 -6.868 1.00 90.62 174 ARG A N 1
ATOM 1400 C CA . ARG A 1 174 ? 12.788 -9.838 -7.172 1.00 90.62 174 ARG A CA 1
ATOM 1401 C C . ARG A 1 174 ? 12.094 -10.752 -6.183 1.00 90.62 174 ARG A C 1
ATOM 1403 O O . ARG A 1 174 ? 12.117 -10.487 -4.981 1.00 90.62 174 ARG A O 1
ATOM 1410 N N . LEU A 1 175 ? 11.527 -11.833 -6.697 1.00 91.31 175 LEU A N 1
ATOM 1411 C CA . LEU A 1 175 ? 10.982 -12.918 -5.893 1.00 91.31 175 LEU A CA 1
ATOM 1412 C C . LEU A 1 175 ? 12.043 -14.009 -5.762 1.00 91.31 175 LEU A C 1
ATOM 1414 O O . LEU A 1 175 ? 12.236 -14.800 -6.684 1.00 91.31 175 LEU A O 1
ATOM 1418 N N . GLU A 1 176 ? 12.734 -14.048 -4.623 1.00 88.00 176 GLU A N 1
ATOM 1419 C CA . GLU A 1 176 ? 13.802 -15.028 -4.367 1.00 88.00 176 GLU A CA 1
ATOM 1420 C C . GLU A 1 176 ? 13.241 -16.421 -4.029 1.00 88.00 176 GLU A C 1
ATOM 1422 O O . GLU A 1 176 ? 13.797 -17.441 -4.425 1.00 88.00 176 GLU A O 1
ATOM 1427 N N . SER A 1 177 ? 12.102 -16.487 -3.336 1.00 86.75 177 SER A N 1
ATOM 1428 C CA . SER A 1 177 ? 11.459 -17.741 -2.922 1.00 86.75 177 SER A CA 1
ATOM 1429 C C . SER A 1 177 ? 9.935 -17.605 -2.882 1.00 86.75 177 SER A C 1
ATOM 1431 O O . SER A 1 177 ? 9.395 -16.522 -3.121 1.00 86.75 177 SER A O 1
ATOM 1433 N N . TYR A 1 178 ? 9.240 -18.719 -2.633 1.00 92.38 178 TYR A N 1
ATOM 1434 C CA . TYR A 1 178 ? 7.789 -18.725 -2.454 1.00 92.38 178 TYR A CA 1
ATOM 1435 C C . TYR A 1 178 ? 7.360 -17.725 -1.370 1.00 92.38 178 TYR A C 1
ATOM 1437 O O . TYR A 1 178 ? 7.973 -17.630 -0.307 1.00 92.38 178 TYR A O 1
ATOM 1445 N N . ASN A 1 179 ? 6.260 -17.019 -1.625 1.00 92.44 179 ASN A N 1
ATOM 1446 C CA . ASN A 1 179 ? 5.656 -16.086 -0.689 1.00 92.44 179 ASN A CA 1
ATOM 1447 C C . ASN A 1 179 ? 4.146 -16.347 -0.599 1.00 92.44 179 ASN A C 1
ATOM 1449 O O . ASN A 1 179 ? 3.475 -16.535 -1.612 1.00 92.44 179 ASN A O 1
ATOM 1453 N N . LYS A 1 180 ? 3.604 -16.367 0.624 1.00 94.81 180 LYS A N 1
ATOM 1454 C CA . LYS A 1 180 ? 2.181 -16.650 0.864 1.00 94.81 180 LYS A CA 1
ATOM 1455 C C . LYS A 1 180 ? 1.248 -15.492 0.494 1.00 94.81 180 LYS A C 1
ATOM 1457 O O . LYS A 1 180 ? 0.052 -15.744 0.316 1.00 94.81 180 LYS A O 1
ATOM 1462 N N . VAL A 1 181 ? 1.771 -14.267 0.413 1.00 97.69 181 VAL A N 1
ATOM 1463 C CA . VAL A 1 181 ? 1.015 -13.048 0.095 1.00 97.69 181 VAL A CA 1
ATOM 1464 C C . VAL A 1 181 ? 0.424 -13.151 -1.309 1.00 97.69 181 VAL A C 1
ATOM 1466 O O . VAL A 1 181 ? 1.028 -13.731 -2.211 1.00 97.69 181 VAL A O 1
ATOM 1469 N N . LYS A 1 182 ? -0.792 -12.629 -1.472 1.00 98.38 182 LYS A N 1
ATOM 1470 C CA . LYS A 1 182 ? -1.499 -12.568 -2.757 1.00 98.38 182 LYS A CA 1
ATOM 1471 C C . LYS A 1 182 ? -1.174 -11.250 -3.441 1.00 98.38 182 LYS A C 1
ATOM 1473 O O . LYS A 1 182 ? -1.223 -10.215 -2.785 1.00 98.38 182 LYS A O 1
ATOM 1478 N N . PHE A 1 183 ? -0.840 -11.277 -4.724 1.00 98.69 183 PHE A N 1
ATOM 1479 C CA . PHE A 1 183 ? -0.413 -10.078 -5.441 1.00 98.69 183 PHE A CA 1
ATOM 1480 C C . PHE A 1 183 ? -1.391 -9.687 -6.546 1.00 98.69 183 PHE A C 1
ATOM 1482 O O . PHE A 1 183 ? -1.796 -10.534 -7.335 1.00 98.69 183 PHE A O 1
ATOM 1489 N N . PHE A 1 184 ? -1.703 -8.400 -6.644 1.00 98.81 184 PHE A N 1
ATOM 1490 C CA . PHE A 1 184 ? -2.381 -7.813 -7.794 1.00 98.81 184 PHE A CA 1
ATOM 1491 C C . PHE A 1 184 ? -1.477 -6.757 -8.417 1.00 98.81 184 PHE A C 1
ATOM 1493 O O . PHE A 1 184 ? -1.136 -5.756 -7.790 1.00 98.81 184 PHE A O 1
ATOM 1500 N N . ILE A 1 185 ? -1.013 -7.016 -9.633 1.00 98.56 185 ILE A N 1
ATOM 1501 C CA . ILE A 1 185 ? -0.009 -6.204 -10.312 1.00 98.56 185 ILE A CA 1
ATOM 1502 C C . ILE A 1 185 ? -0.659 -5.539 -11.508 1.00 98.56 185 ILE A C 1
ATOM 1504 O O . ILE A 1 185 ? -1.213 -6.211 -12.375 1.00 98.56 185 ILE A O 1
ATOM 1508 N N . THR A 1 186 ? -0.552 -4.216 -11.588 1.00 98.44 186 THR A N 1
ATOM 1509 C CA . THR A 1 186 ? -1.113 -3.489 -12.727 1.00 98.44 186 THR A CA 1
ATOM 1510 C C . THR A 1 186 ? -0.147 -2.474 -13.309 1.00 98.44 186 THR A C 1
ATOM 1512 O O . THR A 1 186 ? 0.748 -1.956 -12.629 1.00 98.44 186 THR A O 1
ATOM 1515 N N . ILE A 1 187 ? -0.328 -2.189 -14.595 1.00 98.31 187 ILE A N 1
ATOM 1516 C CA . ILE A 1 187 ? 0.461 -1.211 -15.340 1.00 98.31 187 ILE A CA 1
ATOM 1517 C C . ILE A 1 187 ? -0.389 -0.575 -16.444 1.00 98.31 187 ILE A C 1
ATOM 1519 O O . ILE A 1 187 ? -1.297 -1.206 -16.981 1.00 98.31 187 ILE A O 1
ATOM 1523 N N . GLY A 1 188 ? -0.098 0.679 -16.779 1.00 98.00 188 GLY A N 1
ATOM 1524 C CA . GLY A 1 188 ? -0.644 1.316 -17.970 1.00 98.00 188 GLY A CA 1
ATOM 1525 C C . GLY A 1 188 ? 0.041 0.803 -19.237 1.00 98.00 188 GLY A C 1
ATOM 1526 O O . GLY A 1 188 ? 1.270 0.760 -19.305 1.00 98.00 188 GLY A O 1
ATOM 1527 N N . ASN A 1 189 ? -0.718 0.434 -20.265 1.00 96.62 189 ASN A N 1
ATOM 1528 C CA . ASN A 1 189 ? -0.155 -0.015 -21.543 1.00 96.62 189 ASN A CA 1
ATOM 1529 C C . ASN A 1 189 ? 0.560 1.120 -22.317 1.00 96.62 189 ASN A C 1
ATOM 1531 O O . ASN A 1 189 ? 1.401 0.838 -23.175 1.00 96.62 189 ASN A O 1
ATOM 1535 N N . GLN A 1 190 ? 0.285 2.386 -21.970 1.00 97.94 190 GLN A N 1
ATOM 1536 C CA . GLN A 1 190 ? 0.972 3.583 -22.470 1.00 97.94 190 GLN A CA 1
ATOM 1537 C C . GLN A 1 190 ? 2.095 4.060 -21.526 1.00 97.94 190 GLN A C 1
ATOM 1539 O O . GLN A 1 190 ? 2.727 5.081 -21.801 1.00 97.94 190 GLN A O 1
ATOM 1544 N N . ASP A 1 191 ? 2.350 3.373 -20.403 1.00 97.81 191 ASP A N 1
ATOM 1545 C CA . ASP A 1 191 ? 3.508 3.665 -19.549 1.00 97.81 191 ASP A CA 1
ATOM 1546 C C . ASP A 1 191 ? 4.812 3.255 -20.265 1.00 97.81 191 ASP A C 1
ATOM 1548 O O . ASP A 1 191 ? 4.829 2.477 -21.228 1.00 97.81 191 ASP A O 1
ATOM 1552 N N . ILE A 1 192 ? 5.935 3.787 -19.789 1.00 97.44 192 ILE A N 1
ATOM 1553 C CA . ILE A 1 192 ? 7.250 3.541 -20.365 1.00 97.44 192 ILE A CA 1
ATOM 1554 C C . ILE A 1 192 ? 7.590 2.048 -20.354 1.00 97.44 192 ILE A C 1
ATOM 1556 O O . ILE A 1 192 ? 7.296 1.302 -19.415 1.00 97.44 192 ILE A O 1
ATOM 1560 N N . GLU A 1 193 ? 8.294 1.618 -21.398 1.00 97.31 193 GLU A N 1
ATOM 1561 C CA . GLU A 1 193 ? 8.600 0.208 -21.649 1.00 97.31 193 GLU A CA 1
ATOM 1562 C C . GLU A 1 193 ? 9.314 -0.481 -20.475 1.00 97.31 193 GLU A C 1
ATOM 1564 O O . GLU A 1 193 ? 9.054 -1.642 -20.165 1.00 97.31 193 GLU A O 1
ATOM 1569 N N . SER A 1 194 ? 10.183 0.242 -19.764 1.00 96.19 194 SER A N 1
ATOM 1570 C CA . SER A 1 194 ? 10.888 -0.298 -18.599 1.00 96.19 194 SER A CA 1
ATOM 1571 C C . SER A 1 194 ? 9.946 -0.671 -17.446 1.00 96.19 194 SER A C 1
ATOM 1573 O O . SER A 1 194 ? 10.174 -1.696 -16.803 1.00 96.19 194 SER A O 1
ATOM 1575 N N . ARG A 1 195 ? 8.871 0.091 -17.198 1.00 95.62 195 ARG A N 1
ATOM 1576 C CA . ARG A 1 195 ? 7.888 -0.208 -16.137 1.00 95.62 195 ARG A CA 1
ATOM 1577 C C . ARG A 1 195 ? 6.973 -1.364 -16.512 1.00 95.62 195 ARG A C 1
ATOM 1579 O O . ARG A 1 195 ? 6.723 -2.225 -15.669 1.00 95.62 195 ARG A O 1
ATOM 1586 N N . LYS A 1 196 ? 6.563 -1.447 -17.780 1.00 97.50 196 LYS A N 1
ATOM 1587 C CA . LYS A 1 196 ? 5.841 -2.617 -18.307 1.00 97.50 196 LYS A CA 1
ATOM 1588 C C . LYS A 1 196 ? 6.649 -3.895 -18.111 1.00 97.50 196 LYS A C 1
ATOM 1590 O O . LYS A 1 196 ? 6.163 -4.831 -17.478 1.00 97.50 196 LYS A O 1
ATOM 1595 N N . LYS A 1 197 ? 7.930 -3.881 -18.498 1.00 97.56 197 LYS A N 1
ATOM 1596 C CA . LYS A 1 197 ? 8.848 -5.006 -18.265 1.00 97.56 197 LYS A CA 1
ATOM 1597 C C . LYS A 1 197 ? 9.013 -5.345 -16.787 1.00 97.56 197 LYS A C 1
ATOM 1599 O O . LYS A 1 197 ? 9.073 -6.525 -16.455 1.00 97.56 197 LYS A O 1
ATOM 1604 N N . ILE A 1 198 ? 9.078 -4.353 -15.894 1.00 97.56 198 ILE A N 1
ATOM 1605 C CA . ILE A 1 198 ? 9.134 -4.590 -14.441 1.00 97.56 198 ILE A CA 1
ATOM 1606 C C . ILE A 1 198 ? 7.897 -5.360 -13.964 1.00 97.56 198 ILE A C 1
ATOM 1608 O O . ILE A 1 198 ? 8.051 -6.362 -13.266 1.00 97.56 198 ILE A O 1
ATOM 1612 N N . ALA A 1 199 ? 6.697 -4.917 -14.345 1.00 97.81 199 ALA A N 1
ATOM 1613 C CA . ALA A 1 199 ? 5.445 -5.542 -13.927 1.00 97.81 199 ALA A CA 1
ATOM 1614 C C . ALA A 1 199 ? 5.308 -6.974 -14.478 1.00 97.81 199 ALA A C 1
ATOM 1616 O O . ALA A 1 199 ? 5.052 -7.904 -13.715 1.00 97.81 199 ALA A O 1
ATOM 1617 N N . GLN A 1 200 ? 5.580 -7.159 -15.773 1.00 97.81 200 GLN A N 1
ATOM 1618 C CA . GLN A 1 200 ? 5.556 -8.466 -16.440 1.00 97.81 200 GLN A CA 1
ATOM 1619 C C . GLN A 1 200 ? 6.586 -9.429 -15.838 1.00 97.81 200 GLN A C 1
ATOM 1621 O O . GLN A 1 200 ? 6.268 -10.579 -15.559 1.00 97.81 200 GLN A O 1
ATOM 1626 N N . THR A 1 201 ? 7.804 -8.950 -15.559 1.00 97.75 201 THR A N 1
ATOM 1627 C CA . THR A 1 201 ? 8.847 -9.769 -14.921 1.00 97.75 201 THR A CA 1
ATOM 1628 C C . THR A 1 201 ? 8.412 -10.240 -13.537 1.00 97.75 201 THR A C 1
ATOM 1630 O O . THR A 1 201 ? 8.606 -11.406 -13.210 1.00 97.75 201 THR A O 1
ATOM 1633 N N . PHE A 1 202 ? 7.819 -9.360 -12.722 1.00 98.12 202 PHE A N 1
ATOM 1634 C CA . PHE A 1 202 ? 7.323 -9.757 -11.404 1.00 98.12 202 PHE A CA 1
ATOM 1635 C C . PHE A 1 202 ? 6.231 -10.826 -11.523 1.00 98.12 202 PHE A C 1
ATOM 1637 O O . PHE A 1 202 ? 6.284 -11.827 -10.812 1.00 98.12 202 PHE A O 1
ATOM 1644 N N . PHE A 1 203 ? 5.275 -10.637 -12.439 1.00 98.12 203 PHE A N 1
ATOM 1645 C CA . PHE A 1 203 ? 4.218 -11.611 -12.712 1.00 98.12 203 PHE A CA 1
ATOM 1646 C C . PHE A 1 203 ? 4.792 -12.983 -13.102 1.00 98.12 203 PHE A C 1
ATOM 1648 O O . PHE A 1 203 ? 4.508 -13.969 -12.426 1.00 98.12 203 PHE A O 1
ATOM 1655 N N . SER A 1 204 ? 5.687 -13.043 -14.094 1.00 97.56 204 SER A N 1
ATOM 1656 C CA . SER A 1 204 ? 6.313 -14.305 -14.514 1.00 97.56 204 SER A CA 1
ATOM 1657 C C . SER A 1 204 ? 7.150 -14.957 -13.405 1.00 97.56 204 SER A C 1
ATOM 1659 O O . SER A 1 204 ? 7.135 -16.177 -13.252 1.00 97.56 204 SER A O 1
ATOM 1661 N N . GLU A 1 205 ? 7.875 -14.168 -12.601 1.00 97.25 205 GLU A N 1
ATOM 1662 C CA . GLU A 1 205 ? 8.629 -14.686 -11.451 1.00 97.25 205 GLU A CA 1
ATOM 1663 C C . GLU A 1 205 ? 7.704 -15.274 -10.368 1.00 97.25 205 GLU A C 1
ATOM 1665 O O . GLU A 1 205 ? 8.087 -16.253 -9.719 1.00 97.25 205 GLU A O 1
ATOM 1670 N N . ALA A 1 206 ? 6.516 -14.691 -10.167 1.00 97.25 206 ALA A N 1
ATOM 1671 C CA . ALA A 1 206 ? 5.509 -15.168 -9.222 1.00 97.25 206 ALA A CA 1
ATOM 1672 C C . ALA A 1 206 ? 4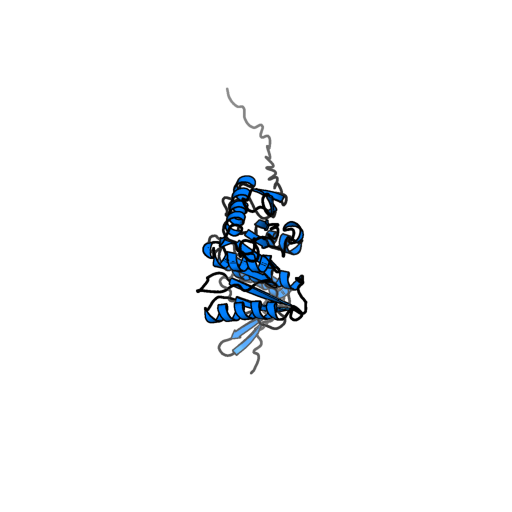.839 -16.459 -9.705 1.00 97.25 206 ALA A C 1
ATOM 1674 O O . ALA A 1 206 ? 4.768 -17.421 -8.934 1.00 97.25 206 ALA A O 1
ATOM 1675 N N . GLU A 1 207 ? 4.429 -16.521 -10.975 1.00 96.88 207 GLU A N 1
ATOM 1676 C CA . GLU A 1 207 ? 3.861 -17.732 -11.579 1.00 96.88 207 GLU A CA 1
ATOM 1677 C C . GLU A 1 207 ? 4.839 -18.906 -11.505 1.00 96.88 207 GLU A C 1
ATOM 1679 O O . GLU A 1 207 ? 4.488 -19.976 -11.008 1.00 96.88 207 GLU A O 1
ATOM 1684 N N . ALA A 1 208 ? 6.104 -18.682 -11.877 1.00 96.88 208 ALA A N 1
ATOM 1685 C CA . ALA A 1 208 ? 7.150 -19.704 -11.818 1.00 96.88 208 ALA A CA 1
ATOM 1686 C C . ALA A 1 208 ? 7.390 -20.258 -10.399 1.00 96.88 208 ALA A C 1
ATOM 1688 O O . ALA A 1 208 ? 7.960 -21.336 -10.236 1.00 96.88 208 ALA A O 1
ATOM 1689 N N . LYS A 1 209 ? 6.972 -19.523 -9.363 1.00 96.12 209 LYS A N 1
ATOM 1690 C CA . LYS A 1 209 ? 7.099 -19.907 -7.951 1.00 96.12 209 LYS A CA 1
ATOM 1691 C C . LYS A 1 209 ? 5.782 -20.356 -7.326 1.00 96.12 209 LYS A C 1
ATOM 1693 O O . LYS A 1 209 ? 5.735 -20.536 -6.110 1.00 96.12 209 LYS A O 1
ATOM 1698 N N . ASN A 1 210 ? 4.727 -20.547 -8.121 1.00 96.00 210 ASN A N 1
ATOM 1699 C CA . ASN A 1 210 ? 3.380 -20.883 -7.652 1.00 96.00 210 ASN A CA 1
ATOM 1700 C C . ASN A 1 210 ? 2.823 -19.873 -6.628 1.00 96.00 210 ASN A C 1
ATOM 1702 O O . ASN A 1 210 ? 2.044 -20.224 -5.737 1.00 96.00 210 ASN A O 1
ATOM 1706 N N . ILE 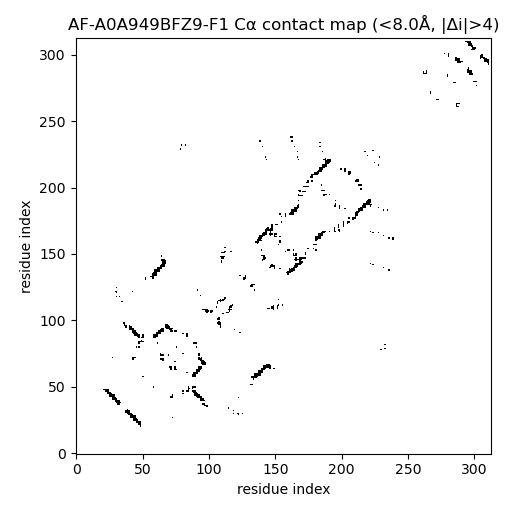A 1 211 ? 3.236 -18.609 -6.733 1.00 96.88 211 ILE A N 1
ATOM 1707 C CA . ILE A 1 211 ? 2.702 -17.516 -5.925 1.00 96.88 211 ILE A CA 1
ATOM 1708 C C . ILE A 1 211 ? 1.405 -17.048 -6.580 1.00 96.88 211 ILE A C 1
ATOM 1710 O O . ILE A 1 211 ? 1.329 -16.877 -7.793 1.00 96.88 211 ILE A O 1
ATOM 1714 N N . LYS A 1 212 ? 0.366 -16.833 -5.770 1.00 97.94 212 LYS A N 1
ATOM 1715 C CA . LYS A 1 212 ? -0.911 -16.312 -6.264 1.00 97.94 212 LYS A CA 1
ATOM 1716 C C . LYS A 1 212 ? -0.731 -14.858 -6.688 1.00 97.94 212 LYS A C 1
ATOM 1718 O O . LYS A 1 212 ? -0.490 -13.992 -5.844 1.00 97.94 212 LYS A O 1
ATOM 1723 N N . VAL A 1 213 ? -0.861 -14.620 -7.984 1.00 98.31 213 VAL A N 1
ATOM 1724 C CA . VAL A 1 213 ? -0.716 -13.308 -8.599 1.00 98.31 213 VAL A CA 1
ATOM 1725 C C . VAL A 1 213 ? -1.787 -13.117 -9.669 1.00 98.31 213 VAL A C 1
ATOM 1727 O O . VAL A 1 213 ? -2.126 -14.056 -10.383 1.00 98.31 213 VAL A O 1
ATOM 1730 N N . VAL A 1 214 ? -2.306 -11.901 -9.772 1.00 98.56 214 VAL A N 1
ATOM 1731 C CA . VAL A 1 214 ? -3.138 -11.438 -10.882 1.00 98.56 214 VAL A CA 1
ATOM 1732 C C . VAL A 1 214 ? -2.414 -10.271 -11.546 1.00 98.56 214 VAL A C 1
ATOM 1734 O O . VAL A 1 214 ? -1.857 -9.412 -10.860 1.00 98.56 214 VAL A O 1
ATOM 1737 N N . TYR A 1 215 ? -2.399 -10.251 -12.877 1.00 98.44 215 TYR A N 1
ATOM 1738 C CA . TYR A 1 215 ? -1.805 -9.186 -13.679 1.00 98.44 215 TYR A CA 1
ATOM 1739 C C . TYR A 1 215 ? -2.859 -8.572 -14.600 1.00 98.44 215 TYR A C 1
ATOM 1741 O O . TYR A 1 215 ? -3.568 -9.307 -15.286 1.00 98.44 215 TYR A O 1
ATOM 1749 N N . LYS A 1 216 ? -2.962 -7.238 -14.624 1.00 98.44 216 LYS A N 1
ATOM 1750 C CA . LYS A 1 216 ? -3.888 -6.520 -15.514 1.00 98.44 216 LYS A CA 1
ATOM 1751 C C . LYS A 1 216 ? -3.254 -5.248 -16.079 1.00 98.44 216 LYS A C 1
ATOM 1753 O O . LYS A 1 216 ? -2.657 -4.455 -15.349 1.00 98.44 216 LYS A O 1
ATOM 1758 N N . GLU A 1 217 ? -3.405 -5.046 -17.384 1.00 97.94 217 GLU A N 1
ATOM 1759 C CA . GLU A 1 217 ? -3.031 -3.803 -18.062 1.00 97.94 217 GLU A CA 1
ATOM 1760 C C . GLU A 1 217 ? -4.243 -2.881 -18.224 1.00 97.94 217 GLU A C 1
ATOM 1762 O O . GLU A 1 217 ? -5.373 -3.344 -18.375 1.00 97.94 217 GLU A O 1
ATOM 1767 N N . TYR A 1 218 ? -3.997 -1.572 -18.221 1.00 97.88 218 TYR A N 1
ATOM 1768 C CA . TYR A 1 218 ? -5.032 -0.548 -18.366 1.00 97.88 218 TYR A CA 1
ATOM 1769 C C . TYR A 1 218 ? -4.656 0.455 -19.448 1.00 97.88 218 TYR A C 1
ATOM 1771 O O . TYR A 1 218 ? -3.475 0.726 -19.663 1.00 97.88 218 TYR A O 1
ATOM 1779 N N . ASN A 1 219 ? -5.657 1.045 -20.103 1.00 97.00 219 ASN A N 1
ATOM 1780 C CA . ASN A 1 219 ? -5.447 2.057 -21.136 1.00 97.00 219 ASN A CA 1
ATOM 1781 C C . ASN A 1 219 ? -5.108 3.432 -20.530 1.00 97.00 219 ASN A C 1
ATOM 1783 O O . ASN A 1 219 ? -5.908 4.362 -20.567 1.00 97.00 219 ASN A O 1
ATOM 1787 N N . THR A 1 220 ? -3.929 3.530 -19.922 1.00 97.06 220 THR A N 1
ATOM 1788 C CA . THR A 1 220 ? -3.396 4.725 -19.258 1.00 97.06 220 THR A CA 1
ATOM 1789 C C . THR A 1 220 ? -1.876 4.773 -19.397 1.00 97.06 220 THR A C 1
ATOM 1791 O O . THR A 1 220 ? -1.240 3.772 -19.739 1.00 97.06 220 THR A O 1
ATOM 1794 N N . GLY A 1 221 ? -1.298 5.946 -19.136 1.00 97.25 221 GLY A N 1
ATOM 1795 C CA . GLY A 1 221 ? 0.139 6.128 -18.958 1.00 97.25 221 GLY A CA 1
ATOM 1796 C C . GLY A 1 221 ? 0.577 5.763 -17.538 1.00 97.25 221 GLY A C 1
ATOM 1797 O O . GLY A 1 221 ? 0.225 4.716 -17.004 1.00 97.25 221 GLY A O 1
ATOM 1798 N N . HIS A 1 222 ? 1.336 6.655 -16.899 1.00 96.75 222 HIS A N 1
ATOM 1799 C CA . HIS A 1 222 ? 1.855 6.423 -15.547 1.00 96.75 222 HIS A CA 1
ATOM 1800 C C . HIS A 1 222 ? 0.818 6.618 -14.418 1.00 96.75 222 HIS A C 1
ATOM 1802 O O . HIS A 1 222 ? 1.023 6.175 -13.285 1.00 96.75 222 HIS A O 1
ATOM 1808 N N . GLY A 1 223 ? -0.278 7.325 -14.701 1.00 94.56 223 GLY A N 1
ATOM 1809 C CA . GLY A 1 223 ? -1.303 7.659 -13.712 1.00 94.56 223 GLY A CA 1
ATOM 1810 C C . GLY A 1 223 ? -2.088 6.439 -13.228 1.00 94.56 223 GLY A C 1
ATOM 1811 O O . GLY A 1 223 ? -2.256 5.469 -13.965 1.00 94.56 223 GLY A O 1
ATOM 1812 N N . LEU A 1 224 ? -2.582 6.514 -11.991 1.00 94.31 224 LEU A N 1
ATOM 1813 C CA . LEU A 1 224 ? -3.503 5.532 -11.426 1.00 94.31 224 LEU A CA 1
ATOM 1814 C C . LEU A 1 224 ? -4.945 5.916 -11.777 1.00 94.31 224 LEU A C 1
ATOM 1816 O O . LEU A 1 224 ? -5.384 7.011 -11.432 1.00 94.31 224 LEU A O 1
ATOM 1820 N N . LEU A 1 225 ? -5.671 5.030 -12.457 1.00 95.88 225 LEU A N 1
ATOM 1821 C CA . LEU A 1 225 ? -7.095 5.218 -12.743 1.00 95.88 225 LEU A CA 1
ATOM 1822 C C . LEU A 1 225 ? -7.976 4.788 -11.555 1.00 95.88 225 LEU A C 1
ATOM 1824 O O . LEU A 1 225 ? -7.627 3.824 -10.871 1.00 95.88 225 LEU A O 1
ATOM 1828 N N . PRO A 1 226 ? -9.164 5.394 -11.369 1.00 94.81 226 PRO A N 1
ATOM 1829 C CA . PRO A 1 226 ? -10.142 4.927 -10.380 1.00 94.81 226 PRO A CA 1
ATOM 1830 C C . PRO A 1 226 ? -10.541 3.452 -10.555 1.00 94.81 226 PRO A C 1
ATOM 1832 O O . PRO A 1 226 ? -10.694 2.724 -9.579 1.00 94.81 226 PRO A O 1
ATOM 1835 N N . GLU A 1 227 ? -10.640 2.966 -11.798 1.00 96.00 227 GLU A N 1
ATOM 1836 C CA . GLU A 1 227 ? -10.923 1.548 -12.077 1.00 96.00 227 GLU A CA 1
ATOM 1837 C C . GLU A 1 227 ? -9.807 0.629 -11.556 1.00 96.00 227 GLU A C 1
ATOM 1839 O O . GLU A 1 227 ? -10.087 -0.411 -10.974 1.00 96.00 227 GLU A O 1
ATOM 1844 N N . GLN A 1 228 ? -8.536 1.037 -11.679 1.00 96.06 228 GLN A N 1
ATOM 1845 C CA . GLN A 1 228 ? -7.420 0.258 -11.132 1.00 96.06 228 GLN A CA 1
ATOM 1846 C C . GLN A 1 228 ? -7.517 0.123 -9.616 1.00 96.06 228 GLN A C 1
ATOM 1848 O O . GLN A 1 228 ? -7.183 -0.927 -9.074 1.00 96.06 228 GLN A O 1
ATOM 1853 N N . LEU A 1 229 ? -7.932 1.195 -8.940 1.00 96.44 229 LEU A N 1
ATOM 1854 C CA . LEU A 1 229 ? -8.129 1.184 -7.499 1.00 96.44 229 LEU A CA 1
ATOM 1855 C C . LEU A 1 229 ? -9.336 0.320 -7.116 1.00 96.44 229 LEU A C 1
ATOM 1857 O O . LEU A 1 229 ? -9.227 -0.469 -6.185 1.00 96.44 229 LEU A O 1
ATOM 1861 N N . THR A 1 230 ? -10.430 0.403 -7.874 1.00 97.56 230 THR A N 1
ATOM 1862 C CA . THR A 1 230 ? -11.625 -0.441 -7.698 1.00 97.56 230 THR A CA 1
ATOM 1863 C C . THR A 1 230 ? -11.269 -1.923 -7.745 1.00 97.56 230 THR A C 1
ATOM 1865 O O . THR A 1 230 ? -11.522 -2.641 -6.783 1.00 97.56 230 THR A O 1
ATOM 1868 N N . ASP A 1 231 ? -10.576 -2.356 -8.797 1.00 98.12 231 ASP A N 1
ATOM 1869 C CA . ASP A 1 231 ? -10.166 -3.751 -8.952 1.00 98.12 231 ASP A CA 1
ATOM 1870 C C . ASP A 1 231 ? -9.231 -4.222 -7.826 1.00 98.12 231 ASP A C 1
ATOM 1872 O O . ASP A 1 231 ? -9.259 -5.388 -7.438 1.00 98.12 231 ASP A O 1
ATOM 1876 N N . SER A 1 232 ? -8.396 -3.331 -7.277 1.00 98.00 232 SER A N 1
ATOM 1877 C CA . SER A 1 232 ? -7.554 -3.660 -6.120 1.00 98.00 232 SER A CA 1
ATOM 1878 C C . SER A 1 232 ? -8.370 -3.922 -4.863 1.00 98.00 232 SER A C 1
ATOM 1880 O O . SER A 1 232 ? -8.036 -4.825 -4.096 1.00 98.00 232 SER A O 1
ATOM 1882 N N . LEU A 1 233 ? -9.413 -3.125 -4.639 1.00 97.88 233 LEU A N 1
ATOM 1883 C CA . LEU A 1 233 ? -10.312 -3.288 -3.504 1.00 97.88 233 LEU A CA 1
ATOM 1884 C C . LEU A 1 233 ? -11.132 -4.577 -3.652 1.00 97.88 233 LEU A C 1
ATOM 1886 O O . LEU A 1 233 ? -11.170 -5.373 -2.715 1.00 97.88 233 LEU A O 1
ATOM 1890 N N . ASP A 1 234 ? -11.660 -4.851 -4.847 1.00 97.06 234 ASP A N 1
ATOM 1891 C CA . ASP A 1 234 ? -12.352 -6.109 -5.156 1.00 97.06 234 ASP A CA 1
ATOM 1892 C C . ASP A 1 234 ? -11.435 -7.322 -4.940 1.00 97.06 234 ASP A C 1
ATOM 1894 O O . ASP A 1 234 ? -11.806 -8.283 -4.258 1.00 97.06 234 ASP A O 1
ATOM 1898 N N . PHE A 1 235 ? -10.190 -7.245 -5.423 1.00 97.75 235 PHE A N 1
ATOM 1899 C CA . PHE A 1 235 ? -9.170 -8.263 -5.181 1.00 97.75 235 PHE A CA 1
ATOM 1900 C C . PHE A 1 235 ? -8.922 -8.493 -3.684 1.00 97.75 235 PHE A C 1
ATOM 1902 O O . PHE A 1 235 ? -8.731 -9.630 -3.257 1.00 97.75 235 PHE A O 1
ATOM 1909 N N . PHE A 1 236 ? -8.925 -7.447 -2.853 1.00 98.00 236 PHE A N 1
ATOM 1910 C CA . PHE A 1 236 ? -8.788 -7.613 -1.406 1.00 98.00 236 PHE A CA 1
ATOM 1911 C C . PHE A 1 236 ? -10.004 -8.302 -0.778 1.00 98.00 236 PHE A C 1
ATOM 1913 O O . PHE A 1 236 ? -9.815 -9.189 0.063 1.00 98.00 236 PHE A O 1
ATOM 1920 N N . SER A 1 237 ? -11.227 -7.964 -1.201 1.00 95.75 237 SER A N 1
ATOM 1921 C CA . SER A 1 237 ? -12.459 -8.585 -0.694 1.00 95.75 237 SER A CA 1
ATOM 1922 C C . SER A 1 237 ? -12.484 -10.101 -0.889 1.00 95.75 237 SER A C 1
ATOM 1924 O O . SER A 1 237 ? -12.972 -10.814 -0.006 1.00 95.75 237 SER A O 1
ATOM 1926 N N . GLU A 1 238 ? -11.897 -10.618 -1.975 1.00 94.44 238 GLU A N 1
ATOM 1927 C CA . GLU A 1 238 ? -11.769 -12.065 -2.219 1.00 94.44 238 GLU A CA 1
ATOM 1928 C C . GLU A 1 238 ? -11.046 -12.802 -1.078 1.00 94.44 238 GLU A C 1
ATOM 1930 O O . GLU A 1 238 ? -11.347 -13.962 -0.784 1.00 94.44 238 GLU A O 1
ATOM 1935 N N . TYR A 1 239 ? -10.108 -12.135 -0.398 1.00 91.94 239 TYR A N 1
ATOM 1936 C CA . TYR A 1 239 ? -9.282 -12.745 0.647 1.00 91.94 239 TYR A CA 1
ATOM 1937 C C . TYR A 1 239 ? -9.735 -12.412 2.071 1.00 91.94 239 TYR A C 1
ATOM 1939 O O . TYR A 1 239 ? -9.314 -13.101 3.003 1.00 91.94 239 TYR A O 1
ATOM 1947 N N . MET A 1 240 ? -10.655 -11.461 2.248 1.00 86.12 240 MET A N 1
ATOM 1948 C CA . MET A 1 240 ? -11.227 -11.101 3.555 1.00 86.12 240 MET A CA 1
ATOM 1949 C C . MET A 1 240 ? -12.120 -12.197 4.139 1.00 86.12 240 MET A C 1
ATOM 1951 O O . MET A 1 240 ? -12.067 -12.478 5.335 1.00 86.12 240 MET A O 1
ATOM 1955 N N . ALA A 1 241 ? -12.895 -12.885 3.297 1.00 56.78 241 ALA A N 1
ATOM 1956 C CA . ALA A 1 241 ? -13.794 -13.954 3.740 1.00 56.78 241 ALA A CA 1
ATOM 1957 C C . ALA A 1 241 ? -13.061 -15.256 4.124 1.00 56.78 241 ALA A C 1
ATOM 1959 O O . ALA A 1 241 ? -13.625 -16.121 4.790 1.00 56.78 241 ALA A O 1
ATOM 1960 N N . SER A 1 242 ? -11.791 -15.404 3.735 1.00 47.59 242 SER A N 1
ATOM 1961 C CA . SER A 1 242 ? -11.023 -16.637 3.951 1.00 47.59 242 SER A CA 1
ATOM 1962 C C . SER A 1 242 ? -10.379 -16.757 5.343 1.00 47.59 242 SER A C 1
ATOM 1964 O O . SER A 1 242 ? -9.843 -17.814 5.677 1.00 47.59 242 SER A O 1
ATOM 1966 N N . GLY A 1 243 ? -10.439 -15.698 6.164 1.00 41.44 243 GLY A N 1
ATOM 1967 C CA . GLY A 1 243 ? -9.755 -15.613 7.462 1.00 41.44 243 GLY A CA 1
ATOM 1968 C C . GLY A 1 243 ? -10.639 -15.683 8.713 1.00 41.44 243 GLY A C 1
ATOM 1969 O O . GLY A 1 243 ? -10.094 -15.845 9.799 1.00 41.44 243 GLY A O 1
ATOM 1970 N N . ASN A 1 244 ? -11.971 -15.598 8.593 1.00 35.84 244 ASN A N 1
ATOM 1971 C CA . ASN A 1 244 ? -12.861 -15.366 9.742 1.00 35.84 244 ASN A CA 1
ATOM 1972 C C . ASN A 1 244 ? -13.833 -16.526 10.038 1.00 35.84 244 ASN A C 1
ATOM 1974 O O . ASN A 1 244 ? -14.997 -16.322 10.373 1.00 35.84 244 ASN A O 1
ATOM 1978 N N . ASN A 1 245 ? -13.356 -17.771 9.949 1.00 30.84 245 ASN A N 1
ATOM 1979 C CA . ASN A 1 245 ? -14.077 -18.921 10.505 1.00 30.84 245 ASN A CA 1
ATOM 1980 C C . ASN A 1 245 ? -13.782 -19.047 12.004 1.00 30.84 245 ASN A C 1
ATOM 1982 O O . ASN A 1 245 ? -13.068 -19.951 12.422 1.00 30.84 245 ASN A O 1
ATOM 1986 N N . ASN A 1 246 ? -14.337 -18.131 12.797 1.00 31.34 246 ASN A N 1
ATOM 1987 C CA . ASN A 1 246 ? -14.713 -18.377 14.185 1.00 31.34 246 ASN A CA 1
ATOM 1988 C C . ASN A 1 246 ? -15.855 -17.421 14.567 1.00 31.34 246 ASN A C 1
ATOM 1990 O O . ASN A 1 246 ? -15.664 -16.213 14.638 1.00 31.34 246 ASN A O 1
ATOM 1994 N N . ASN A 1 247 ? -17.010 -18.025 14.869 1.00 31.00 247 ASN A N 1
ATOM 1995 C CA . ASN A 1 247 ? -18.243 -17.464 15.443 1.00 31.00 247 ASN A CA 1
ATOM 1996 C C . ASN A 1 247 ? -19.298 -16.878 14.479 1.00 31.00 247 ASN A C 1
ATOM 1998 O O . ASN A 1 247 ? -19.363 -15.686 14.222 1.00 31.00 247 ASN A O 1
ATOM 2002 N N . ASN A 1 248 ? -20.221 -17.761 14.076 1.00 32.94 248 ASN A N 1
ATOM 2003 C CA . ASN A 1 248 ? -21.680 -17.570 14.135 1.00 32.94 248 ASN A CA 1
ATOM 2004 C C . ASN A 1 248 ? -22.329 -16.305 13.542 1.00 32.94 248 ASN A C 1
ATOM 2006 O O . ASN A 1 248 ? -23.366 -15.893 14.056 1.00 32.94 248 ASN A O 1
ATOM 2010 N N . ASP A 1 249 ? -21.854 -15.770 12.419 1.00 29.31 249 ASP A N 1
ATOM 2011 C CA . ASP A 1 249 ? -22.700 -14.871 11.623 1.00 29.31 249 ASP A CA 1
ATOM 2012 C C . ASP A 1 249 ? -22.617 -15.170 10.123 1.00 29.31 249 ASP A C 1
ATOM 2014 O O . ASP A 1 249 ? -21.629 -14.903 9.438 1.00 29.31 249 ASP A O 1
ATOM 2018 N N . ILE A 1 250 ? -23.689 -15.774 9.606 1.00 29.92 250 ILE A N 1
ATOM 2019 C CA . ILE A 1 250 ? -23.892 -15.998 8.175 1.00 29.92 250 ILE A CA 1
ATOM 2020 C C . ILE A 1 250 ? -24.331 -14.656 7.588 1.00 29.92 250 ILE A C 1
ATOM 2022 O O . ILE A 1 250 ? -25.524 -14.361 7.510 1.00 29.92 250 ILE A O 1
ATOM 2026 N N . SER A 1 251 ? -23.369 -13.832 7.175 1.00 28.39 251 SER A N 1
ATOM 2027 C CA . SER A 1 251 ? -23.666 -12.686 6.317 1.00 28.39 251 SER A CA 1
ATOM 2028 C C . SER A 1 251 ? -23.767 -13.165 4.867 1.00 28.39 251 SER A C 1
ATOM 2030 O O . SER A 1 251 ? -22.792 -13.551 4.228 1.00 28.39 251 SER A O 1
ATOM 2032 N N . VAL A 1 252 ? -24.994 -13.200 4.348 1.00 30.81 252 VAL A N 1
ATOM 2033 C CA . VAL A 1 252 ? -25.247 -13.374 2.916 1.00 30.81 252 VAL A CA 1
ATOM 2034 C C . VAL A 1 252 ? -25.049 -12.003 2.278 1.00 30.81 252 VAL A C 1
ATOM 2036 O O . VAL A 1 252 ? -25.892 -11.125 2.457 1.00 30.81 252 VAL A O 1
ATOM 2039 N N . ARG A 1 253 ? -23.945 -11.790 1.555 1.00 28.70 253 ARG A N 1
ATOM 2040 C CA . ARG A 1 253 ? -23.835 -10.650 0.633 1.00 28.70 253 ARG A CA 1
ATOM 2041 C C . ARG A 1 253 ? -24.069 -11.126 -0.807 1.00 28.70 253 ARG A C 1
ATOM 2043 O O . ARG A 1 253 ? -23.505 -12.147 -1.201 1.00 28.70 253 ARG A O 1
ATOM 2050 N N . PRO A 1 254 ? -24.904 -10.421 -1.589 1.00 28.95 254 PRO A N 1
ATOM 2051 C CA . PRO A 1 254 ? -25.094 -10.711 -3.002 1.00 28.95 254 PRO A CA 1
ATOM 2052 C C . PRO A 1 254 ? -23.831 -10.308 -3.769 1.00 28.95 254 PRO A C 1
ATOM 2054 O O . PRO A 1 254 ? -23.448 -9.141 -3.769 1.00 28.95 254 PRO A O 1
ATOM 2057 N N . LEU A 1 255 ? -23.185 -11.277 -4.415 1.00 28.66 255 LEU A N 1
ATOM 2058 C CA . LEU A 1 255 ? -22.105 -11.013 -5.365 1.00 28.66 255 LEU A CA 1
ATOM 2059 C C . LEU A 1 255 ? -22.658 -10.226 -6.571 1.00 28.66 255 LEU A C 1
ATOM 2061 O O . LEU A 1 255 ? -23.774 -10.523 -7.018 1.00 28.66 255 LEU A O 1
ATOM 2065 N N . PRO A 1 256 ? -21.912 -9.260 -7.136 1.00 31.17 256 PRO A N 1
ATOM 2066 C CA . PRO A 1 256 ? -22.253 -8.680 -8.427 1.00 31.17 256 PRO A CA 1
ATOM 2067 C C . PRO A 1 256 ? -22.090 -9.762 -9.502 1.00 31.17 256 PRO A C 1
ATOM 2069 O O . PRO A 1 256 ? -21.008 -10.304 -9.701 1.00 31.17 256 PRO A O 1
ATOM 2072 N N . ILE A 1 257 ? -23.193 -10.127 -10.157 1.00 35.03 257 ILE A N 1
ATOM 2073 C CA . ILE A 1 257 ? -23.221 -11.178 -11.180 1.00 35.03 257 ILE A CA 1
ATOM 2074 C C . ILE A 1 257 ? -22.715 -10.582 -12.506 1.00 35.03 257 ILE A C 1
ATOM 2076 O O . ILE A 1 257 ? -23.366 -9.671 -13.033 1.00 35.03 257 ILE A O 1
ATOM 2080 N N . PRO A 1 258 ? -21.618 -11.092 -13.098 1.00 32.22 258 PRO A N 1
ATOM 2081 C CA . PRO A 1 258 ? -21.303 -10.835 -14.498 1.00 32.22 258 PRO A CA 1
ATOM 2082 C C . PRO A 1 258 ? -22.458 -11.363 -15.354 1.00 32.22 258 PRO A C 1
ATOM 2084 O O . PRO A 1 258 ? -22.912 -12.491 -15.159 1.00 32.22 258 PRO A O 1
ATOM 2087 N N . ARG A 1 259 ? -22.977 -10.559 -16.289 1.00 31.64 259 ARG A N 1
ATOM 2088 C CA . ARG A 1 259 ? -24.055 -11.003 -17.189 1.00 31.64 259 ARG A CA 1
ATOM 2089 C C . ARG A 1 259 ? -23.639 -12.302 -17.889 1.00 31.64 259 ARG A C 1
ATOM 2091 O O . ARG A 1 259 ? -22.771 -12.256 -18.753 1.00 31.64 259 ARG A O 1
ATOM 2098 N N . GLY A 1 260 ? -24.309 -13.413 -17.574 1.00 34.91 260 GLY A N 1
ATOM 2099 C CA . GLY A 1 260 ? -24.283 -14.605 -18.423 1.00 34.91 260 GLY A CA 1
ATOM 2100 C C . GLY A 1 260 ? -24.117 -15.974 -17.766 1.00 34.91 260 GLY A C 1
ATOM 2101 O O . GLY A 1 260 ? -24.225 -16.944 -18.504 1.00 34.91 260 GLY A O 1
ATOM 2102 N N . GLU A 1 261 ? -23.915 -16.116 -16.450 1.00 33.00 261 GLU A N 1
ATOM 2103 C CA . GLU A 1 261 ? -23.705 -17.456 -15.862 1.00 33.00 261 GLU A CA 1
ATOM 2104 C C . GLU A 1 261 ? -24.709 -17.862 -14.770 1.00 33.00 261 GLU A C 1
ATOM 2106 O O . GLU A 1 261 ? -25.189 -17.057 -13.971 1.00 33.00 261 GLU A O 1
ATOM 2111 N N . HIS A 1 262 ? -25.057 -19.155 -14.792 1.00 34.62 262 HIS A N 1
ATOM 2112 C CA . HIS A 1 262 ? -26.080 -19.806 -13.975 1.00 34.62 262 HIS A CA 1
ATOM 2113 C C . HIS A 1 262 ? -25.598 -20.061 -12.538 1.00 34.62 262 HIS A C 1
ATOM 2115 O O . HIS A 1 262 ? -24.547 -20.657 -12.321 1.00 34.62 262 HIS A O 1
ATOM 2121 N N . VAL A 1 263 ? -26.411 -19.691 -11.545 1.00 35.00 263 VAL A N 1
ATOM 2122 C CA . VAL A 1 263 ? -26.123 -19.939 -10.122 1.00 35.00 263 VAL A CA 1
ATOM 2123 C C . VAL A 1 263 ? -26.677 -21.303 -9.697 1.00 35.00 263 VAL A C 1
ATOM 2125 O O . VAL A 1 263 ? -27.883 -21.540 -9.780 1.00 35.00 263 VAL A O 1
ATOM 2128 N N . ILE A 1 264 ? -25.815 -22.186 -9.184 1.00 35.09 264 ILE A N 1
ATOM 2129 C CA . ILE A 1 264 ? -26.214 -23.443 -8.531 1.00 35.09 264 ILE A CA 1
ATOM 2130 C C . ILE A 1 264 ? -26.299 -23.194 -7.020 1.00 35.09 264 ILE A C 1
ATOM 2132 O O . ILE A 1 264 ? -25.296 -22.886 -6.382 1.00 35.09 264 ILE A O 1
ATOM 2136 N N . VAL A 1 265 ? -27.489 -23.345 -6.429 1.00 35.94 265 VAL A N 1
ATOM 2137 C CA . VAL A 1 265 ? -27.699 -23.183 -4.979 1.00 35.94 265 VAL A CA 1
ATOM 2138 C C . VAL A 1 265 ? -28.020 -24.536 -4.344 1.00 35.94 265 VAL A C 1
ATOM 2140 O O . VAL A 1 265 ? -29.065 -25.126 -4.614 1.00 35.94 265 VAL A O 1
ATOM 2143 N N . HIS A 1 266 ? -27.154 -25.017 -3.449 1.00 34.06 266 HIS A N 1
ATOM 2144 C CA . HIS A 1 266 ? -27.444 -26.171 -2.594 1.00 34.06 266 HIS A CA 1
ATOM 2145 C C . HIS A 1 266 ? -28.100 -25.708 -1.287 1.00 34.06 266 HIS A C 1
ATOM 2147 O O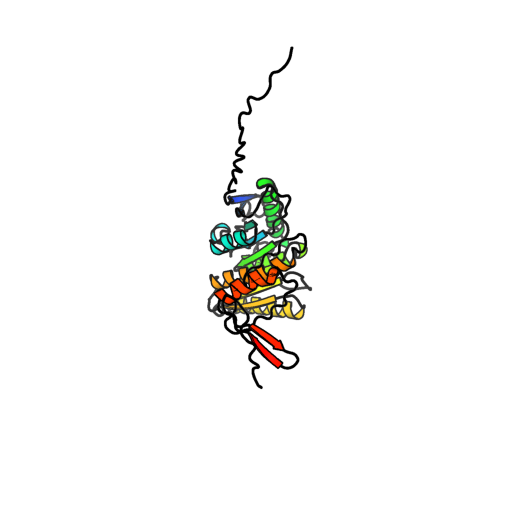 . HIS A 1 266 ? -27.456 -25.090 -0.444 1.00 34.06 266 HIS A O 1
ATOM 2153 N N . LEU A 1 267 ? -29.383 -26.025 -1.092 1.00 35.59 267 LEU A N 1
ATOM 2154 C CA . LEU A 1 267 ? -30.111 -25.681 0.133 1.00 35.59 267 LEU A CA 1
ATOM 2155 C C . LEU A 1 267 ? -30.063 -26.837 1.142 1.00 35.59 267 LEU A C 1
ATOM 2157 O O . LEU A 1 267 ? -30.532 -27.937 0.852 1.00 35.59 267 LEU A O 1
ATOM 2161 N N . LYS A 1 268 ? -29.566 -26.576 2.359 1.00 32.19 268 LYS A N 1
ATOM 2162 C CA . LYS A 1 268 ? -29.761 -27.448 3.529 1.00 32.19 268 LYS A CA 1
ATOM 2163 C C . LYS A 1 268 ? -30.727 -26.780 4.517 1.00 32.19 268 LYS A C 1
ATOM 2165 O O . LYS A 1 268 ? -30.444 -25.715 5.047 1.00 32.19 268 LYS A O 1
ATOM 2170 N N . ASN A 1 269 ? -31.829 -27.479 4.800 1.00 38.94 269 ASN A N 1
ATOM 2171 C CA . ASN A 1 269 ? -32.878 -27.209 5.799 1.00 38.94 269 ASN A CA 1
ATOM 2172 C C . ASN A 1 269 ? -33.943 -26.124 5.501 1.00 38.94 269 ASN A C 1
ATOM 2174 O O . ASN A 1 269 ? -33.679 -24.975 5.156 1.00 38.94 269 ASN A O 1
ATOM 2178 N N . GLY A 1 270 ? -35.203 -26.523 5.737 1.00 38.94 270 GLY A N 1
ATOM 2179 C CA . GLY A 1 270 ? -36.438 -25.907 5.227 1.00 38.94 270 GLY A CA 1
ATOM 2180 C C . GLY A 1 270 ? -36.860 -24.532 5.766 1.00 38.94 270 GLY A C 1
ATOM 2181 O O . GLY A 1 270 ? -37.863 -23.995 5.301 1.00 38.94 270 GLY A O 1
ATOM 2182 N N . ARG A 1 271 ? -36.139 -23.930 6.725 1.00 39.75 271 ARG A N 1
ATOM 2183 C CA . ARG A 1 271 ? -36.431 -22.550 7.181 1.00 39.75 271 ARG A CA 1
ATOM 2184 C C . ARG A 1 271 ? -35.742 -21.489 6.317 1.00 39.75 271 ARG A C 1
ATOM 2186 O O . ARG A 1 271 ? -36.324 -20.430 6.105 1.00 39.75 271 ARG A O 1
ATOM 2193 N N . GLN A 1 272 ? -34.568 -21.790 5.757 1.00 43.22 272 GLN A N 1
ATOM 2194 C CA . GLN A 1 272 ? -33.837 -20.873 4.868 1.00 43.22 272 GLN A CA 1
ATOM 2195 C C . GLN A 1 272 ? -34.461 -20.795 3.464 1.00 43.22 272 GLN A C 1
ATOM 2197 O O . GLN A 1 272 ? -34.311 -19.799 2.760 1.00 43.22 272 GLN A O 1
ATOM 2202 N N . THR A 1 273 ? -35.258 -21.798 3.088 1.00 45.97 273 THR A N 1
ATOM 2203 C CA . THR A 1 273 ? -35.913 -21.903 1.779 1.00 45.97 273 THR A CA 1
ATOM 2204 C C . THR A 1 273 ? -36.897 -20.758 1.507 1.00 45.97 273 THR A C 1
ATOM 2206 O O . THR A 1 273 ? -36.999 -20.311 0.370 1.00 45.97 273 THR A O 1
ATOM 2209 N N . ARG A 1 274 ? -37.598 -20.229 2.526 1.00 40.53 274 ARG A N 1
ATOM 2210 C CA . ARG A 1 274 ? -38.622 -19.177 2.332 1.00 40.53 274 ARG A CA 1
ATOM 2211 C C . ARG A 1 274 ? -38.045 -17.785 2.064 1.00 40.53 274 ARG A C 1
ATOM 2213 O O . ARG A 1 274 ? -38.616 -17.056 1.261 1.00 40.53 274 ARG A O 1
ATOM 2220 N N . ALA A 1 275 ? -36.938 -17.419 2.711 1.00 47.69 275 ALA A N 1
ATOM 2221 C CA . ALA A 1 275 ? -36.294 -16.120 2.492 1.00 47.69 275 ALA A CA 1
ATOM 2222 C C . ALA A 1 275 ? -35.651 -16.054 1.097 1.00 47.69 275 ALA A C 1
ATOM 2224 O O . ALA A 1 275 ? -35.854 -15.093 0.362 1.00 47.69 275 ALA A O 1
ATOM 2225 N N . ILE A 1 276 ? -34.987 -17.143 0.703 1.00 49.97 276 ILE A N 1
ATOM 2226 C CA . ILE A 1 276 ? -34.337 -17.288 -0.602 1.00 49.97 276 ILE A CA 1
ATOM 2227 C C . ILE A 1 276 ? -35.380 -17.298 -1.735 1.00 49.97 276 ILE A C 1
ATOM 2229 O O . ILE A 1 276 ? -35.220 -16.593 -2.729 1.00 49.97 276 ILE A O 1
ATOM 2233 N N . LEU A 1 277 ? -36.510 -18.001 -1.560 1.00 46.34 277 LEU A N 1
ATOM 2234 C CA . LEU A 1 277 ? -37.625 -17.989 -2.521 1.00 46.34 277 LEU A CA 1
ATOM 2235 C C . LEU A 1 277 ? -38.222 -16.592 -2.737 1.00 46.34 277 LEU A C 1
ATOM 2237 O O . LEU A 1 277 ? -38.582 -16.258 -3.866 1.00 46.34 277 LEU A O 1
ATOM 2241 N N . LYS A 1 278 ? -38.324 -15.771 -1.684 1.00 46.72 278 LYS A N 1
ATOM 2242 C CA . LYS A 1 278 ? -38.848 -14.403 -1.796 1.00 46.72 278 LYS A CA 1
ATOM 2243 C C . LYS A 1 278 ? -37.946 -13.543 -2.686 1.00 46.72 278 LYS A C 1
ATOM 2245 O O . LYS A 1 278 ? -38.441 -12.890 -3.600 1.00 46.72 278 LYS A O 1
ATOM 2250 N N . GLU A 1 279 ? -36.634 -13.627 -2.482 1.00 50.38 279 GLU A N 1
ATOM 2251 C CA . GLU A 1 279 ? -35.653 -12.854 -3.245 1.00 50.38 279 GLU A CA 1
ATOM 2252 C C . GLU A 1 279 ? -35.550 -13.309 -4.714 1.00 50.38 279 GLU A C 1
ATOM 2254 O O . GLU A 1 279 ? -35.525 -12.477 -5.620 1.00 50.38 279 GLU A O 1
ATOM 2259 N N . ILE A 1 280 ? -35.597 -14.622 -4.972 1.00 52.50 280 ILE A N 1
ATOM 2260 C CA . ILE A 1 280 ? -35.630 -15.195 -6.332 1.00 52.50 280 ILE A CA 1
ATOM 2261 C C . ILE A 1 280 ? -36.871 -14.730 -7.104 1.00 52.50 280 ILE A C 1
ATOM 2263 O O . ILE A 1 280 ? -36.779 -14.378 -8.283 1.00 52.50 280 ILE A O 1
ATOM 2267 N N . THR A 1 281 ? -38.030 -14.701 -6.436 1.00 49.69 281 THR A N 1
ATOM 2268 C CA . THR A 1 281 ? -39.303 -14.313 -7.059 1.00 49.69 281 THR A CA 1
ATOM 2269 C C . THR A 1 281 ? -39.371 -12.808 -7.328 1.00 49.69 281 THR A C 1
ATOM 2271 O O . THR A 1 281 ? -39.905 -12.393 -8.355 1.00 49.69 281 THR A O 1
ATOM 2274 N N . GLU A 1 282 ? -38.810 -11.981 -6.442 1.00 51.41 282 GLU A N 1
ATOM 2275 C CA . GLU A 1 282 ? -38.742 -10.525 -6.628 1.00 51.41 282 GLU A CA 1
ATOM 2276 C C . GLU A 1 282 ? -37.741 -10.123 -7.722 1.00 51.41 282 GLU A C 1
ATOM 2278 O O . GLU A 1 282 ? -38.016 -9.195 -8.481 1.00 51.41 282 GLU A O 1
ATOM 2283 N N . LYS A 1 283 ? -36.629 -10.857 -7.872 1.00 49.06 283 LYS A N 1
ATOM 2284 C CA . LYS A 1 283 ? -35.573 -10.559 -8.856 1.00 49.06 283 LYS A CA 1
ATOM 2285 C C . LYS A 1 283 ? -35.703 -11.307 -10.194 1.00 49.06 283 LYS A C 1
ATOM 2287 O O . LYS A 1 283 ? -34.830 -11.162 -11.043 1.00 49.06 283 LYS A O 1
ATOM 2292 N N . ARG A 1 284 ? -36.783 -12.077 -10.412 1.00 47.50 284 ARG A N 1
ATOM 2293 C CA . ARG A 1 284 ? -37.029 -12.894 -11.629 1.00 47.50 284 ARG A CA 1
ATOM 2294 C C . ARG A 1 284 ? -35.845 -13.799 -12.010 1.00 47.50 284 ARG A C 1
ATOM 2296 O O . ARG A 1 284 ? -35.492 -13.918 -13.181 1.00 47.50 284 ARG A O 1
ATOM 2303 N N . ILE A 1 285 ? -35.227 -14.436 -11.021 1.00 49.38 285 ILE A N 1
ATOM 2304 C CA . ILE A 1 285 ? -34.072 -15.308 -11.252 1.00 49.38 285 ILE A CA 1
ATOM 2305 C C . ILE A 1 285 ? -34.568 -16.674 -11.751 1.00 49.38 285 ILE A C 1
ATOM 2307 O O . ILE A 1 285 ? -35.429 -17.294 -11.127 1.00 49.38 285 ILE A O 1
ATOM 2311 N N . VAL A 1 286 ? -34.030 -17.142 -12.880 1.00 43.47 286 VAL A N 1
ATOM 2312 C CA . VAL A 1 286 ? -34.324 -18.466 -13.450 1.00 43.47 286 VAL A CA 1
ATOM 2313 C C . VAL A 1 286 ? -33.384 -19.493 -12.824 1.00 43.47 286 VAL A C 1
ATOM 2315 O O . VAL A 1 286 ? -32.167 -19.339 -12.899 1.00 43.47 286 VAL A O 1
ATOM 2318 N N . LEU A 1 287 ? -33.940 -20.543 -12.213 1.00 43.94 287 LEU A N 1
ATOM 2319 C CA . LEU A 1 287 ? -33.155 -21.633 -11.633 1.00 43.94 287 LEU A CA 1
ATOM 2320 C C . LEU A 1 287 ? -33.174 -22.857 -12.551 1.00 43.94 287 LEU A C 1
ATOM 2322 O O . LEU A 1 287 ? -34.241 -23.376 -12.890 1.00 43.94 287 LEU A O 1
ATOM 2326 N N . SER A 1 288 ? -31.982 -23.339 -12.895 1.00 38.75 288 SER A N 1
ATOM 2327 C CA . SER A 1 288 ? -31.782 -24.646 -13.522 1.00 38.75 288 SER A CA 1
ATOM 2328 C C . SER A 1 288 ? -31.498 -25.670 -12.433 1.00 38.75 288 SER A C 1
ATOM 2330 O O . SER A 1 288 ? -30.638 -25.451 -11.581 1.00 38.75 288 SER A O 1
ATOM 2332 N N . VAL A 1 289 ? -32.224 -26.785 -12.444 1.00 44.69 289 VAL A N 1
ATOM 2333 C CA . VAL A 1 289 ? -32.122 -27.810 -11.398 1.00 44.69 289 VAL A CA 1
ATOM 2334 C C . VAL A 1 289 ? -31.888 -29.169 -12.050 1.00 44.69 289 VAL A C 1
ATOM 2336 O O . VAL A 1 289 ? -32.589 -29.508 -13.011 1.00 44.69 289 VAL A O 1
ATOM 2339 N N . PRO A 1 290 ? -30.911 -29.954 -11.567 1.00 35.66 290 PRO A N 1
ATOM 2340 C CA . PRO A 1 290 ? -30.662 -31.282 -12.103 1.00 35.66 290 PRO A CA 1
ATOM 2341 C C . PRO A 1 290 ? -31.809 -32.235 -11.737 1.00 35.66 290 PRO A C 1
ATOM 2343 O O . PRO A 1 290 ? -32.185 -32.372 -10.572 1.00 35.66 290 PRO A O 1
ATOM 2346 N N . LEU A 1 291 ? -32.351 -32.914 -12.747 1.00 39.88 291 LEU A N 1
ATOM 2347 C CA . LEU A 1 291 ? -33.358 -33.970 -12.643 1.00 39.88 291 LEU A CA 1
ATOM 2348 C C . LEU A 1 291 ? -32.745 -35.264 -13.190 1.00 39.88 291 LEU A C 1
ATOM 2350 O O . LEU A 1 291 ? -32.898 -35.600 -14.368 1.00 39.88 291 LEU A O 1
ATOM 2354 N N . GLY A 1 292 ? -31.996 -35.974 -12.344 1.00 53.78 292 GLY A N 1
ATOM 2355 C CA . GLY A 1 292 ? -31.210 -37.136 -12.775 1.00 53.78 292 GLY A CA 1
ATOM 2356 C C . GLY A 1 292 ? -30.148 -36.738 -13.808 1.00 53.78 292 GLY A C 1
ATOM 2357 O O . GLY A 1 292 ? -29.382 -35.811 -13.565 1.00 53.78 292 GLY A O 1
ATOM 2358 N N . ASN A 1 293 ? -30.132 -37.398 -14.972 1.00 37.81 293 ASN A N 1
ATOM 2359 C CA . ASN A 1 293 ? -29.190 -37.118 -16.072 1.00 37.81 293 ASN A CA 1
ATOM 2360 C C . ASN A 1 293 ? -29.658 -35.990 -17.020 1.00 37.81 293 ASN A C 1
ATOM 2362 O O . ASN A 1 293 ? -29.127 -35.851 -18.119 1.00 37.81 293 ASN A O 1
ATOM 2366 N N . THR A 1 294 ? -30.681 -35.218 -16.643 1.00 35.75 294 THR A N 1
ATOM 2367 C CA . THR A 1 294 ? -31.254 -34.137 -17.466 1.00 35.75 294 THR A CA 1
ATOM 2368 C C . THR A 1 294 ? -31.425 -32.852 -16.662 1.00 35.75 294 THR A C 1
ATOM 2370 O O . THR A 1 294 ? -31.489 -32.892 -15.434 1.00 35.75 294 THR A O 1
ATOM 2373 N N . TRP A 1 295 ? -31.522 -31.714 -17.350 1.00 39.75 295 TRP A N 1
ATOM 2374 C CA . TRP A 1 295 ? -31.752 -30.406 -16.736 1.00 39.75 295 TRP A CA 1
ATOM 2375 C C . TRP A 1 295 ? -33.207 -29.968 -16.930 1.00 39.75 295 TRP A C 1
ATOM 2377 O O . TRP A 1 295 ? -33.783 -30.149 -18.002 1.00 39.75 295 TRP A O 1
ATOM 2387 N N . GLY A 1 296 ? -33.810 -29.406 -15.883 1.00 38.00 296 GLY A N 1
ATOM 2388 C CA . GLY A 1 296 ? -35.127 -28.773 -15.948 1.00 38.00 296 GLY A CA 1
ATOM 2389 C C . GLY A 1 296 ? -35.063 -27.325 -15.479 1.00 38.00 296 GLY A C 1
ATOM 2390 O O . GLY A 1 296 ? -34.217 -26.967 -14.654 1.00 38.00 296 GLY A O 1
ATOM 2391 N N . THR A 1 297 ? -35.972 -26.497 -15.986 1.00 41.47 297 THR A N 1
ATOM 2392 C CA . THR A 1 297 ? -36.114 -25.103 -15.556 1.00 41.47 297 THR A CA 1
ATOM 2393 C C . THR A 1 297 ? -37.294 -24.983 -14.604 1.00 41.47 297 THR A C 1
ATOM 2395 O O . THR A 1 297 ? -38.383 -25.490 -14.876 1.00 41.47 297 THR A O 1
ATOM 2398 N N . LEU A 1 298 ? -37.079 -24.316 -13.469 1.00 42.09 298 LEU A N 1
ATOM 2399 C CA . LEU A 1 298 ? -38.112 -24.096 -12.462 1.00 42.09 298 LEU A CA 1
ATOM 2400 C C . LEU A 1 298 ? -38.526 -22.623 -12.453 1.00 42.09 298 LEU A C 1
ATOM 2402 O O . LEU A 1 298 ? -37.736 -21.738 -12.126 1.00 42.09 298 LEU A O 1
ATOM 2406 N N . SER A 1 299 ? -39.784 -22.366 -12.814 1.00 41.78 299 SER A N 1
ATOM 2407 C CA . SER A 1 299 ? -40.388 -21.034 -12.766 1.00 41.78 299 SER A CA 1
ATOM 2408 C C . SER A 1 299 ? -41.232 -20.865 -11.502 1.00 41.78 299 SER A C 1
ATOM 2410 O O . SER A 1 299 ? -42.101 -21.695 -11.214 1.00 41.78 299 SER A O 1
ATOM 2412 N N . PHE A 1 300 ? -41.019 -19.768 -10.773 1.00 43.53 300 PHE A N 1
ATOM 2413 C CA . PHE A 1 300 ? -41.753 -19.455 -9.546 1.00 43.53 300 PHE A CA 1
ATOM 2414 C C . PHE A 1 300 ? -42.733 -18.295 -9.759 1.00 43.53 300 PHE A C 1
ATOM 2416 O O . PHE A 1 300 ? -42.429 -17.302 -10.415 1.00 43.53 300 PHE A O 1
ATOM 2423 N N . SER A 1 301 ? -43.916 -18.419 -9.160 1.00 41.34 301 SER A N 1
ATOM 2424 C CA . SER A 1 301 ? -44.887 -17.341 -8.952 1.00 41.34 301 SER A CA 1
ATOM 2425 C C . SER A 1 301 ? -45.113 -17.213 -7.446 1.00 41.34 301 SER A C 1
ATOM 2427 O O . SER A 1 301 ? -44.995 -18.218 -6.742 1.00 41.34 301 SER A O 1
ATOM 2429 N N . ARG A 1 302 ? -45.411 -15.989 -6.977 1.00 41.81 302 ARG A N 1
ATOM 2430 C CA . ARG A 1 302 ? -45.382 -15.535 -5.569 1.00 41.81 302 ARG A CA 1
ATOM 2431 C C . ARG A 1 302 ? -45.915 -16.513 -4.518 1.00 41.81 302 ARG A C 1
ATOM 2433 O O . ARG A 1 302 ? -45.422 -16.450 -3.401 1.00 41.81 302 ARG A O 1
ATOM 2440 N N . ASP A 1 303 ? -46.808 -17.443 -4.861 1.00 40.59 303 ASP A N 1
ATOM 2441 C CA . ASP A 1 303 ? -47.466 -18.292 -3.866 1.00 40.59 303 ASP A CA 1
ATOM 2442 C C . ASP A 1 303 ? -47.436 -19.820 -4.091 1.00 40.59 303 ASP A C 1
ATOM 2444 O O . ASP A 1 303 ? -48.089 -20.516 -3.317 1.00 40.59 303 ASP A O 1
ATOM 2448 N N . LYS A 1 304 ? -46.701 -20.392 -5.070 1.00 43.12 304 LYS A N 1
ATOM 2449 C CA . LYS A 1 304 ? -46.428 -21.861 -5.178 1.00 43.12 304 LYS A CA 1
ATOM 2450 C C . LYS A 1 304 ? -45.547 -22.226 -6.389 1.00 43.12 304 LYS A C 1
ATOM 2452 O O . LYS A 1 304 ? -45.578 -21.548 -7.413 1.00 43.12 304 LYS A O 1
ATOM 2457 N N . VAL A 1 305 ? -44.833 -23.359 -6.300 1.00 41.41 305 VAL A N 1
ATOM 2458 C CA . VAL A 1 305 ? -44.227 -24.053 -7.459 1.00 41.41 305 VAL A CA 1
ATOM 2459 C C . VAL A 1 305 ? -45.360 -24.550 -8.361 1.00 41.41 305 VAL A C 1
ATOM 2461 O O . VAL A 1 305 ? -46.186 -25.335 -7.899 1.00 41.41 305 VAL A O 1
ATOM 2464 N N . LYS A 1 306 ? -45.442 -24.075 -9.611 1.00 41.16 306 LYS A N 1
ATOM 2465 C CA . LYS A 1 306 ? -46.548 -24.429 -10.522 1.00 41.16 306 LYS A CA 1
ATOM 2466 C C . LYS A 1 306 ? -46.253 -25.616 -11.438 1.00 41.16 306 LYS A C 1
ATOM 2468 O O . LYS A 1 306 ? -47.166 -26.393 -11.696 1.00 41.16 306 LYS A O 1
ATOM 2473 N N . SER A 1 307 ? -45.023 -25.783 -11.910 1.00 38.59 307 SER A N 1
ATOM 2474 C CA . SER A 1 307 ? -44.670 -26.871 -12.826 1.00 38.59 307 SER A CA 1
ATOM 2475 C C . SER A 1 307 ? -43.155 -27.012 -12.956 1.00 38.59 307 SER A C 1
ATOM 2477 O O . SER A 1 307 ? -42.400 -26.078 -12.686 1.00 38.59 307 SER A O 1
ATOM 2479 N N . ILE A 1 308 ? -42.725 -28.206 -13.359 1.00 38.94 308 ILE A N 1
ATOM 2480 C CA . ILE A 1 308 ? -41.369 -28.493 -13.819 1.00 38.94 308 ILE A CA 1
ATOM 2481 C C . ILE A 1 308 ? -41.509 -28.824 -15.302 1.00 38.94 308 ILE A C 1
ATOM 2483 O O . ILE A 1 308 ? -42.135 -29.829 -15.640 1.00 38.94 308 ILE A O 1
ATOM 2487 N N . GLU A 1 309 ? -40.959 -27.988 -16.178 1.00 37.00 309 GLU A N 1
ATOM 2488 C CA . GLU A 1 309 ? -40.865 -28.313 -17.600 1.00 37.00 309 GLU A CA 1
ATOM 2489 C C . GLU A 1 309 ? -39.533 -29.016 -17.867 1.00 37.00 309 GLU A C 1
ATOM 2491 O O . GLU A 1 309 ? -38.458 -28.547 -17.477 1.00 37.00 309 GLU A O 1
ATOM 2496 N N . LYS A 1 310 ? -39.611 -30.188 -18.505 1.00 34.72 310 LYS A N 1
ATOM 2497 C CA . LYS A 1 310 ? -38.432 -30.885 -19.015 1.00 34.72 310 LYS A CA 1
ATOM 2498 C C . LYS A 1 310 ? -37.943 -30.127 -20.240 1.00 34.72 310 LYS A C 1
ATOM 2500 O O . LYS A 1 310 ? -38.675 -30.029 -21.221 1.00 34.72 310 LYS A O 1
ATOM 2505 N N . VAL A 1 311 ? -36.707 -29.652 -20.199 1.00 35.72 311 VAL A N 1
ATOM 2506 C CA . VAL A 1 311 ? -36.047 -29.149 -21.401 1.00 35.72 311 VAL A CA 1
ATOM 2507 C C . VAL A 1 311 ? -35.482 -30.373 -22.124 1.00 35.72 311 VAL A C 1
ATOM 2509 O O . VAL A 1 311 ? -34.641 -31.090 -21.581 1.00 35.72 311 VAL A O 1
ATOM 2512 N N . GLY A 1 312 ? -36.056 -30.693 -23.286 1.00 32.31 312 GLY A N 1
ATOM 2513 C CA . GLY A 1 312 ? -35.563 -31.756 -24.165 1.00 32.31 312 GLY A CA 1
ATOM 2514 C C . GLY A 1 312 ? -34.187 -31.408 -24.735 1.00 32.31 312 GLY A C 1
ATOM 2515 O O . GLY A 1 312 ? -33.863 -30.227 -24.838 1.00 32.31 312 GLY A O 1
ATOM 2516 N N . GLN A 1 313 ? -33.400 -32.449 -25.036 1.00 34.81 313 GLN A N 1
ATOM 2517 C CA . GLN A 1 313 ? -32.042 -32.364 -25.595 1.00 34.81 313 GLN A CA 1
ATOM 2518 C C . GLN A 1 313 ? -31.962 -31.516 -26.864 1.00 34.81 313 GLN A C 1
ATOM 2520 O O . GLN A 1 313 ? -32.888 -31.634 -27.699 1.00 34.81 313 GLN A O 1
#

Radius of gyration: 26.09 Å; Cα contacts (8 Å, |Δi|>4): 537; chains: 1; bounding box: 72×51×89 Å

Nearest PDB structures (foldseek):
  3mun-assembly1_A  TM=6.451E-01  e=7.008E-08  Aeromonas caviae
  3iuj-assembly1_A  TM=6.273E-01  e=3.052E-07  Aeromonas caviae
  2bkl-assembly2_B  TM=6.456E-01  e=1.410E-06  Myxococcus xanthus
  3iur-assembly1_A  TM=6.321E-01  e=2.007E-06  Aeromonas caviae
  7y1x-assembly1_A  TM=5.632E-01  e=8.302E-07  Microbulbifer arenaceous

Foldseek 3Di:
DDDDDDPPPPPPPPPPPPPPQPQKDKDKDWDADPDPQPRTWMKIKIFASLADLVDQDAAEAEEEEEAAQDHQVVRQDPVNNVLCNVQRHMYIYIRAHFPPVCVVVVQTLLQLVNTNVVSVVVVQVVCCVVVVHHHAAYEYEYAASSLSNQLNSCVVCVRRYAEYEHEQYNDADADPAEGAYAYEFEYEPQEDPVSVCRRVVVVVRCVVRVHHYHYDYDNDYRDDDPVSVVVSSVVVVVRSVVPDPDDDDDDDDDDDDDPDDADDDDDDDDPVVVVVLVVCQVVVHWHWDDDDPFIWIWGDDPPDGDDIDGDDD

Secondary structure (DSSP, 8-state):
---------------------PPPEEEEEEEE-SSGGGSEEEEEEEE-TT--TTS--EEEEEEEE-STT--HHHH--HHHHHHHHHHTPEEEEE-----STTTTTT-STT-TTTTHHHHHHHHHHHHHHHH--EEEEEEEEEETHHHHHHHHHHHH-GGGEEEEEEES-SS-----S---SEEEEEEETTS-HHHHHHHHHHHHHHHTTT--EEEEEES-SSSPPHHHHHHHHHHHHHHHTTS--SS-----PPPPPPTT-PPP----STTHHHHHHHHHHHTTPPEEEEETTEEEEEEEETTEEEEEEE---